Protein AF-A0A519Z1L8-F1 (afdb_monomer)

Structure (mmCIF, N/CA/C/O backbone):
data_AF-A0A519Z1L8-F1
#
_entry.id   AF-A0A519Z1L8-F1
#
loop_
_atom_site.group_PDB
_atom_site.id
_atom_site.type_symbol
_atom_site.label_atom_id
_atom_site.label_alt_id
_atom_site.label_comp_id
_atom_site.label_asym_id
_atom_site.label_entity_id
_atom_site.label_seq_id
_atom_site.pdbx_PDB_ins_code
_atom_site.Cartn_x
_atom_site.Cartn_y
_atom_site.Cartn_z
_atom_site.occupancy
_atom_site.B_iso_or_equiv
_atom_site.auth_seq_id
_atom_site.auth_comp_id
_atom_site.auth_asym_id
_atom_site.auth_atom_id
_atom_site.pdbx_PDB_model_num
ATOM 1 N N . MET A 1 1 ? 31.475 -34.757 -16.153 1.00 34.06 1 MET A N 1
ATOM 2 C CA . MET A 1 1 ? 30.665 -33.869 -17.016 1.00 34.06 1 MET A CA 1
ATOM 3 C C . MET A 1 1 ? 30.520 -32.538 -16.311 1.00 34.06 1 MET A C 1
ATOM 5 O O . MET A 1 1 ? 29.940 -32.484 -15.235 1.00 34.06 1 MET A O 1
ATOM 9 N N . ASN A 1 2 ? 31.149 -31.511 -16.869 1.00 31.33 2 ASN A N 1
ATOM 10 C CA . ASN A 1 2 ? 31.224 -30.172 -16.305 1.00 31.33 2 ASN A CA 1
ATOM 11 C C . ASN A 1 2 ? 29.864 -29.487 -16.525 1.00 31.33 2 ASN A C 1
ATOM 13 O O . ASN A 1 2 ? 29.577 -29.046 -17.635 1.00 31.33 2 ASN A O 1
ATOM 17 N N . LYS A 1 3 ? 28.991 -29.455 -15.509 1.00 35.78 3 LYS A N 1
ATOM 18 C CA . LYS A 1 3 ? 27.868 -28.510 -15.506 1.00 35.78 3 LYS A CA 1
ATOM 19 C C . LYS A 1 3 ? 28.480 -27.152 -15.198 1.00 35.78 3 LYS A C 1
ATOM 21 O O . LYS A 1 3 ? 28.723 -26.828 -14.041 1.00 35.78 3 LYS A O 1
ATOM 26 N N . SER A 1 4 ? 28.790 -26.411 -16.253 1.00 34.94 4 SER A N 1
ATOM 27 C CA . SER A 1 4 ? 28.982 -24.970 -16.207 1.00 34.94 4 SER A CA 1
ATOM 28 C C . SER A 1 4 ? 27.872 -24.364 -15.346 1.00 34.94 4 SER A C 1
ATOM 30 O O . SER A 1 4 ? 26.704 -24.344 -15.730 1.00 34.94 4 SER A O 1
ATOM 32 N N . LEU A 1 5 ? 28.236 -23.925 -14.142 1.00 39.41 5 LEU A N 1
ATOM 33 C CA . LEU A 1 5 ? 27.443 -22.985 -13.365 1.00 39.41 5 LEU A CA 1
ATOM 34 C C . LEU A 1 5 ? 27.391 -21.707 -14.201 1.00 39.41 5 LEU A C 1
ATOM 36 O O . LEU A 1 5 ? 28.310 -20.894 -14.147 1.00 39.41 5 LEU A O 1
ATOM 40 N N . LEU A 1 6 ? 26.356 -21.566 -15.032 1.00 39.94 6 LEU A N 1
ATOM 41 C CA . LEU A 1 6 ? 25.957 -20.259 -15.532 1.00 39.94 6 LEU A CA 1
ATOM 42 C C . LEU A 1 6 ? 25.787 -19.381 -14.294 1.00 39.94 6 LEU A C 1
ATOM 44 O O . LEU A 1 6 ? 24.916 -19.638 -13.460 1.00 39.94 6 LEU A O 1
ATOM 48 N N . ILE A 1 7 ? 26.652 -18.380 -14.151 1.00 46.72 7 ILE A N 1
ATOM 49 C CA . ILE A 1 7 ? 26.358 -17.240 -13.297 1.00 46.72 7 ILE A CA 1
ATOM 50 C C . ILE A 1 7 ? 25.091 -16.660 -13.916 1.00 46.72 7 ILE A C 1
ATOM 52 O O . ILE A 1 7 ? 25.140 -16.117 -15.015 1.00 46.72 7 ILE A O 1
ATOM 56 N N . ALA A 1 8 ? 23.938 -16.901 -13.294 1.00 61.47 8 ALA A N 1
ATOM 57 C CA . ALA A 1 8 ? 22.712 -16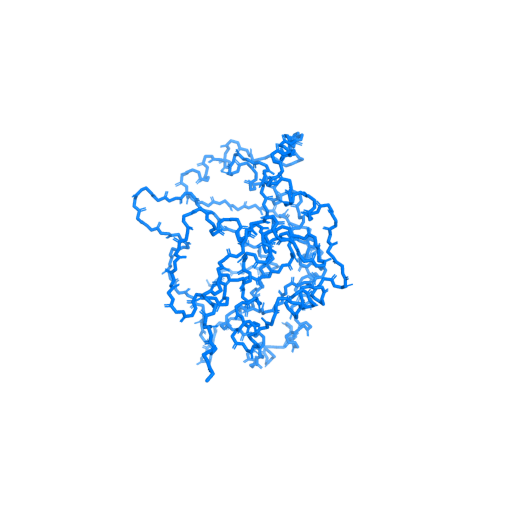.269 -13.742 1.00 61.47 8 ALA A CA 1
ATOM 58 C C . ALA A 1 8 ? 22.929 -14.762 -13.580 1.00 61.47 8 ALA A C 1
ATOM 60 O O . ALA A 1 8 ? 23.143 -14.277 -12.470 1.00 61.47 8 ALA A O 1
ATOM 61 N N . GLU A 1 9 ? 22.992 -14.047 -14.696 1.00 82.75 9 GLU A N 1
ATOM 62 C CA . GLU A 1 9 ? 23.108 -12.597 -14.693 1.00 82.75 9 GLU A CA 1
ATOM 63 C C . GLU A 1 9 ? 21.751 -11.984 -14.337 1.00 82.75 9 GLU A C 1
ATOM 65 O O . GLU A 1 9 ? 20.691 -12.581 -14.551 1.00 82.75 9 GLU A O 1
ATOM 70 N N . ILE A 1 10 ? 21.784 -10.792 -13.744 1.00 88.06 10 ILE A N 1
ATOM 71 C CA . ILE A 1 10 ? 20.569 -10.021 -13.488 1.00 88.06 10 ILE A CA 1
ATOM 72 C C . ILE A 1 10 ? 20.011 -9.590 -14.850 1.00 88.06 10 ILE A C 1
ATOM 74 O O . ILE A 1 10 ? 20.712 -8.919 -15.606 1.00 88.06 10 ILE A O 1
ATOM 78 N N . ALA A 1 11 ? 18.756 -9.942 -15.137 1.00 92.12 11 ALA A N 1
ATOM 79 C CA . ALA A 1 11 ? 18.086 -9.586 -16.389 1.00 92.12 11 ALA A CA 1
ATOM 80 C C . ALA A 1 11 ? 18.057 -8.062 -16.607 1.00 92.12 11 ALA A C 1
ATOM 82 O O . ALA A 1 11 ? 18.069 -7.276 -15.650 1.00 92.12 11 ALA A O 1
ATOM 83 N N . THR A 1 12 ? 18.010 -7.621 -17.861 1.00 92.44 12 THR A N 1
ATOM 84 C CA . THR A 1 12 ? 17.841 -6.199 -18.190 1.00 92.44 12 THR A CA 1
ATOM 85 C C . THR A 1 12 ? 16.385 -5.769 -17.981 1.00 92.44 12 THR A C 1
ATOM 87 O O . THR A 1 12 ? 15.478 -6.597 -17.885 1.00 92.44 12 THR A O 1
ATOM 90 N N . SER A 1 13 ? 16.132 -4.464 -17.840 1.00 93.25 13 SER A N 1
ATOM 91 C CA . SER A 1 13 ? 14.767 -3.964 -17.599 1.00 93.25 13 SER A CA 1
ATOM 92 C C . SER A 1 13 ? 13.831 -4.155 -18.798 1.00 93.25 13 SER A C 1
ATOM 94 O O . SER A 1 13 ? 12.622 -4.235 -18.612 1.00 93.25 13 SER A O 1
ATOM 96 N N . ASP A 1 14 ? 14.365 -4.229 -20.013 1.00 93.62 14 ASP A N 1
ATOM 97 C CA . ASP A 1 14 ? 13.626 -4.452 -21.259 1.00 93.62 14 ASP A CA 1
ATOM 98 C C . ASP A 1 14 ? 13.318 -5.927 -21.543 1.00 93.62 14 ASP A C 1
ATOM 100 O O . ASP A 1 14 ? 12.490 -6.233 -22.401 1.00 93.62 14 ASP A O 1
ATOM 104 N N . GLU A 1 15 ? 13.917 -6.851 -20.789 1.00 94.81 15 GLU A N 1
ATOM 105 C CA . GLU A 1 15 ? 13.634 -8.273 -20.925 1.00 94.81 15 GLU A CA 1
ATOM 106 C C . GLU A 1 15 ? 12.276 -8.626 -20.291 1.00 94.81 15 GLU A C 1
ATOM 108 O O . GLU A 1 15 ? 12.138 -8.770 -19.072 1.00 94.81 15 GLU A O 1
ATOM 113 N N . VAL A 1 16 ? 11.254 -8.775 -21.137 1.00 95.69 16 VAL A N 1
ATOM 114 C CA . VAL A 1 16 ? 9.868 -9.052 -20.727 1.00 95.69 16 VAL A CA 1
ATOM 115 C C . VAL A 1 16 ? 9.490 -10.532 -20.848 1.00 95.69 16 VAL A C 1
ATOM 117 O O . VAL A 1 16 ? 10.014 -11.270 -21.682 1.00 95.69 16 VAL A O 1
ATOM 120 N N . GLY A 1 17 ? 8.557 -10.966 -19.995 1.00 95.62 17 GLY A N 1
ATOM 121 C CA . GLY A 1 17 ? 7.881 -12.263 -20.092 1.00 95.62 17 GLY A CA 1
ATOM 122 C C . GLY A 1 17 ? 6.485 -12.156 -20.711 1.00 95.62 17 GLY A C 1
ATOM 123 O O . GLY A 1 17 ? 6.181 -11.200 -21.428 1.00 95.62 17 GLY A O 1
ATOM 124 N N . LYS A 1 18 ? 5.609 -13.122 -20.408 1.00 96.38 18 LYS A N 1
ATOM 125 C CA . LYS A 1 18 ? 4.234 -13.156 -20.942 1.00 96.38 18 LYS A CA 1
ATOM 126 C C . LYS A 1 18 ? 3.368 -11.988 -20.468 1.00 96.38 18 LYS A C 1
ATOM 128 O O . LYS A 1 18 ? 2.373 -11.685 -21.117 1.00 96.38 18 LYS A O 1
ATOM 133 N N . LEU A 1 19 ? 3.726 -11.339 -19.357 1.00 96.56 19 LEU A N 1
ATOM 134 C CA . LEU A 1 19 ? 2.982 -10.185 -18.840 1.00 96.56 19 LEU A CA 1
ATOM 135 C C . LEU A 1 19 ? 3.297 -8.881 -19.570 1.00 96.56 19 LEU A C 1
ATOM 137 O O . LEU A 1 19 ? 2.579 -7.904 -19.385 1.00 96.56 19 LEU A O 1
ATOM 141 N N . GLY A 1 20 ? 4.378 -8.832 -20.356 1.00 95.94 20 GLY A N 1
ATOM 142 C CA . GLY A 1 20 ? 4.814 -7.601 -21.020 1.00 95.94 20 GLY A CA 1
ATOM 143 C C . GLY A 1 20 ? 5.200 -6.463 -20.063 1.00 95.94 20 GLY A C 1
ATOM 144 O O . GLY A 1 20 ? 5.41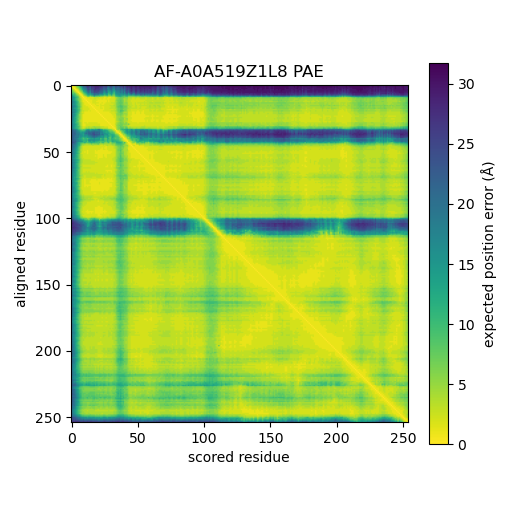9 -5.345 -20.517 1.00 95.94 20 GLY A O 1
ATOM 145 N N . LEU A 1 21 ? 5.280 -6.719 -18.752 1.00 96.75 21 LEU A N 1
ATOM 146 C CA . LEU A 1 21 ? 5.677 -5.741 -17.743 1.00 96.75 21 LEU A CA 1
ATOM 147 C C . LEU A 1 21 ? 7.207 -5.668 -17.685 1.00 96.75 21 LEU A C 1
ATOM 149 O O . LEU A 1 21 ? 7.869 -6.635 -17.292 1.00 96.75 21 LEU A O 1
ATOM 153 N N . MET A 1 22 ? 7.764 -4.525 -18.086 1.00 96.44 22 MET A N 1
ATOM 154 C CA . MET A 1 22 ? 9.202 -4.257 -18.020 1.00 96.44 22 MET A CA 1
ATOM 155 C C . MET A 1 22 ? 9.683 -4.319 -16.570 1.00 96.44 22 MET A C 1
ATOM 157 O O . MET A 1 22 ? 8.901 -4.212 -15.630 1.00 96.44 22 MET A O 1
ATOM 161 N N . HIS A 1 23 ? 10.979 -4.535 -16.370 1.00 95.94 23 HIS A N 1
ATOM 162 C CA . HIS A 1 23 ? 11.638 -4.649 -15.065 1.00 95.94 23 HIS A CA 1
ATOM 163 C C . HIS A 1 23 ? 11.206 -5.842 -14.189 1.00 95.94 23 HIS A C 1
ATOM 165 O O . HIS A 1 23 ? 11.926 -6.195 -13.257 1.00 95.94 23 HIS A O 1
ATOM 171 N N . LEU A 1 24 ? 10.101 -6.536 -14.491 1.00 97.12 24 LEU A N 1
ATOM 172 C CA . LEU A 1 24 ? 9.612 -7.655 -13.681 1.00 97.12 24 LEU A CA 1
ATOM 173 C C . LEU A 1 24 ? 10.600 -8.828 -13.639 1.00 97.12 24 LEU A C 1
ATOM 175 O O . LEU A 1 24 ? 10.870 -9.378 -12.569 1.00 97.12 24 LEU A O 1
ATOM 179 N N . LYS A 1 25 ? 11.178 -9.196 -14.790 1.00 96.31 25 LYS A N 1
ATOM 180 C CA . LYS A 1 25 ? 12.183 -10.267 -14.868 1.00 96.31 25 LYS A CA 1
ATOM 181 C C . LYS A 1 25 ? 13.469 -9.891 -14.148 1.00 96.31 25 LYS A C 1
ATOM 183 O O . LYS A 1 25 ? 14.039 -10.713 -13.430 1.00 96.31 25 LYS A O 1
ATOM 188 N N . ARG A 1 26 ? 13.886 -8.632 -14.288 1.00 94.19 26 ARG A N 1
ATOM 189 C CA . ARG A 1 26 ? 15.016 -8.059 -13.559 1.00 94.19 26 ARG A CA 1
ATOM 190 C C . ARG A 1 26 ? 14.799 -8.158 -12.053 1.00 94.19 26 ARG A C 1
ATOM 192 O O . ARG A 1 26 ? 15.626 -8.760 -11.371 1.00 94.19 26 ARG A O 1
ATOM 199 N N . TYR A 1 27 ? 13.660 -7.688 -11.554 1.00 94.62 27 TYR A N 1
ATOM 200 C CA . TYR A 1 27 ? 13.280 -7.797 -10.149 1.00 94.62 27 TYR A CA 1
ATOM 201 C C . TYR A 1 27 ? 13.285 -9.250 -9.649 1.00 94.62 27 TYR A C 1
ATOM 203 O O . TYR A 1 27 ? 13.943 -9.556 -8.654 1.00 94.62 27 TYR A O 1
ATOM 211 N N . TRP A 1 28 ? 12.664 -10.177 -10.389 1.00 95.12 28 TRP A N 1
ATOM 212 C CA . TRP A 1 28 ? 12.702 -11.612 -10.080 1.00 95.12 28 TRP A CA 1
ATOM 213 C C . TRP A 1 28 ? 14.137 -12.160 -10.010 1.00 95.12 28 TRP A C 1
ATOM 215 O O . TRP A 1 28 ? 14.490 -12.835 -9.042 1.00 95.12 28 TRP A O 1
ATOM 225 N N . SER A 1 29 ? 14.987 -11.841 -10.993 1.00 91.88 29 SER A N 1
ATOM 226 C CA . SER A 1 29 ? 16.371 -12.334 -11.045 1.00 91.88 29 SER A CA 1
ATOM 227 C C . SER A 1 29 ? 17.200 -11.832 -9.860 1.00 91.88 29 SER A C 1
ATOM 229 O O . SER A 1 29 ? 17.945 -12.608 -9.262 1.00 91.88 29 SER A O 1
ATOM 231 N N . LYS A 1 30 ? 16.994 -10.578 -9.427 1.00 90.25 30 LYS A N 1
ATOM 232 C CA . LYS A 1 30 ? 17.614 -10.028 -8.212 1.00 90.25 30 LYS A CA 1
ATOM 233 C C . LYS A 1 30 ? 17.195 -10.796 -6.967 1.00 90.25 30 LYS A C 1
ATOM 235 O O . LYS A 1 30 ? 18.051 -11.189 -6.177 1.00 90.25 30 LYS A O 1
ATOM 240 N N . LEU A 1 31 ? 15.899 -11.049 -6.791 1.00 89.25 31 LEU A N 1
ATOM 241 C CA . LEU A 1 31 ? 15.403 -11.814 -5.644 1.00 89.25 31 LEU A CA 1
ATOM 242 C C . LEU A 1 31 ? 15.965 -13.238 -5.632 1.00 89.25 31 LEU A C 1
ATOM 244 O O . LEU A 1 31 ? 16.337 -13.746 -4.576 1.00 89.25 31 LEU A O 1
ATOM 248 N N . TYR A 1 32 ? 16.106 -13.853 -6.805 1.00 84.62 32 TYR A N 1
ATOM 249 C CA . TYR A 1 32 ? 16.660 -15.195 -6.946 1.00 84.62 32 TYR A CA 1
ATOM 250 C C . TYR A 1 32 ? 18.168 -15.257 -6.631 1.00 84.62 32 TYR A C 1
ATOM 252 O O . TYR A 1 32 ? 18.631 -16.219 -6.018 1.00 84.62 32 TYR A O 1
ATOM 260 N N . LEU A 1 33 ? 18.933 -14.225 -7.012 1.00 80.38 33 LEU A N 1
ATOM 261 C CA . LEU A 1 33 ? 20.395 -14.161 -6.857 1.00 80.38 33 LEU A CA 1
ATOM 262 C C . LEU A 1 33 ? 20.866 -13.583 -5.517 1.00 80.38 33 LEU A C 1
ATOM 264 O O . LEU A 1 33 ? 21.930 -13.958 -5.013 1.00 80.38 33 LEU A O 1
ATOM 268 N N . SER A 1 34 ? 20.078 -12.692 -4.914 1.00 66.88 34 SER A N 1
ATOM 269 C CA . SER A 1 34 ? 20.424 -11.965 -3.682 1.00 66.88 34 SER A CA 1
ATOM 270 C C . SER A 1 34 ? 20.617 -12.857 -2.452 1.00 66.88 34 SER A C 1
ATOM 272 O O . SER A 1 34 ? 21.091 -12.381 -1.421 1.00 66.88 34 SER A O 1
ATOM 274 N N . THR A 1 35 ? 20.364 -14.166 -2.556 1.00 57.56 35 THR A N 1
ATOM 275 C CA . THR A 1 35 ? 20.663 -15.127 -1.488 1.00 57.56 35 THR A CA 1
ATOM 276 C C . THR A 1 35 ? 22.161 -15.357 -1.279 1.00 57.56 35 THR A C 1
ATOM 278 O O . THR A 1 35 ? 22.522 -15.914 -0.250 1.00 57.56 35 THR A O 1
ATOM 281 N N . ASN A 1 36 ? 23.028 -14.909 -2.203 1.00 47.28 36 ASN A N 1
ATOM 282 C CA . ASN A 1 36 ? 24.485 -15.079 -2.099 1.00 47.28 36 ASN A CA 1
ATOM 283 C C . ASN A 1 36 ? 25.310 -13.778 -2.054 1.00 47.28 36 ASN A C 1
ATOM 285 O O . ASN A 1 36 ? 26.521 -13.871 -1.881 1.00 47.28 36 ASN A O 1
ATOM 289 N N . LYS A 1 37 ? 24.700 -12.591 -2.199 1.00 45.41 37 LYS A N 1
ATOM 290 C CA . LYS A 1 37 ? 25.305 -11.252 -2.002 1.00 45.41 37 LYS A CA 1
ATOM 291 C C . LYS A 1 37 ? 24.219 -10.196 -2.250 1.00 45.41 37 LYS A C 1
ATOM 293 O O . LYS A 1 37 ? 23.686 -10.123 -3.354 1.00 45.41 37 LYS A O 1
ATOM 298 N N . ARG A 1 38 ? 23.895 -9.356 -1.258 1.00 48.91 38 ARG A N 1
ATOM 299 C CA . ARG A 1 38 ? 23.091 -8.138 -1.480 1.00 48.91 38 ARG A CA 1
ATOM 300 C C . ARG A 1 38 ? 23.944 -7.138 -2.259 1.00 48.91 38 ARG A C 1
ATOM 302 O O . ARG A 1 38 ? 24.692 -6.370 -1.665 1.00 48.91 38 ARG A O 1
ATOM 309 N N . CYS A 1 39 ? 23.873 -7.175 -3.583 1.00 46.38 39 CYS A N 1
ATOM 310 C CA . CYS A 1 39 ? 24.347 -6.068 -4.402 1.00 46.38 39 CYS A CA 1
ATOM 311 C C . CYS A 1 39 ? 23.197 -5.058 -4.464 1.00 46.38 39 CYS A C 1
ATOM 313 O O . CYS A 1 39 ? 22.232 -5.265 -5.194 1.00 46.38 39 CYS A O 1
ATOM 315 N N . MET A 1 40 ? 23.243 -4.033 -3.611 1.00 52.50 40 MET A N 1
ATOM 316 C CA . MET A 1 40 ? 22.320 -2.904 -3.714 1.00 52.50 40 MET A CA 1
ATOM 317 C C . MET A 1 40 ? 22.767 -2.074 -4.913 1.00 52.50 40 MET A C 1
ATOM 319 O O . MET A 1 40 ? 23.841 -1.476 -4.876 1.00 52.50 40 MET A O 1
ATOM 323 N N . ILE A 1 41 ? 21.981 -2.080 -5.986 1.00 60.62 41 ILE A N 1
ATOM 324 C CA . ILE A 1 41 ? 22.202 -1.188 -7.122 1.00 60.62 41 ILE A CA 1
ATOM 325 C C . ILE A 1 41 ? 21.560 0.157 -6.746 1.00 60.62 41 ILE A C 1
ATOM 327 O O . ILE A 1 41 ? 20.378 0.167 -6.384 1.00 60.62 41 ILE A O 1
ATOM 331 N N . PRO A 1 42 ? 22.312 1.275 -6.755 1.00 54.00 42 PRO A N 1
ATOM 332 C CA . PRO A 1 42 ? 21.764 2.596 -6.449 1.00 54.00 42 PRO A CA 1
ATOM 333 C C . PRO A 1 42 ? 20.517 2.917 -7.290 1.00 54.00 42 PRO A C 1
ATOM 335 O O . PRO A 1 42 ? 20.416 2.469 -8.428 1.00 54.00 42 PRO A O 1
ATOM 338 N N . GLU A 1 43 ? 19.569 3.670 -6.715 1.00 60.78 43 GLU A N 1
ATOM 339 C CA . GLU A 1 43 ? 18.304 4.141 -7.338 1.00 60.78 43 GLU A CA 1
ATOM 340 C C . GLU A 1 43 ? 17.260 3.062 -7.693 1.00 60.78 43 GLU A C 1
ATOM 342 O O . GLU A 1 43 ? 16.075 3.357 -7.858 1.00 60.78 43 GLU A O 1
ATOM 347 N N . GLU A 1 44 ? 17.646 1.791 -7.710 1.00 79.75 44 GLU A N 1
ATOM 348 C CA . GLU A 1 44 ? 16.763 0.681 -8.065 1.00 79.75 44 GLU A CA 1
ATOM 349 C C . GLU A 1 44 ? 15.620 0.389 -7.065 1.00 79.75 44 GLU A C 1
ATOM 351 O O . GLU A 1 44 ? 14.546 -0.003 -7.520 1.00 79.75 44 GLU A O 1
ATOM 356 N N . PRO A 1 45 ? 15.745 0.621 -5.737 1.00 82.38 45 PRO A N 1
ATOM 357 C CA . PRO A 1 45 ? 14.633 0.395 -4.805 1.00 82.38 45 PRO A CA 1
ATOM 358 C C . PRO A 1 45 ? 13.375 1.217 -5.120 1.00 82.38 45 PRO A C 1
ATOM 360 O O . PRO A 1 45 ? 12.257 0.738 -4.933 1.00 82.38 45 PRO A O 1
ATOM 363 N N . GLY A 1 46 ? 13.536 2.446 -5.625 1.00 87.69 46 GLY A N 1
ATOM 364 C CA . GLY A 1 46 ? 12.404 3.275 -6.049 1.00 87.69 46 GLY A CA 1
ATOM 365 C C . GLY A 1 46 ? 11.684 2.681 -7.260 1.00 87.69 46 GLY A C 1
ATOM 366 O O . GLY A 1 46 ? 10.454 2.640 -7.295 1.00 87.69 46 GLY A O 1
ATOM 367 N N . LEU A 1 47 ? 12.451 2.155 -8.217 1.00 91.31 47 LEU A N 1
ATOM 368 C CA . LEU A 1 47 ? 11.924 1.504 -9.414 1.00 91.31 47 LEU A CA 1
ATOM 369 C C . LEU A 1 47 ? 11.252 0.161 -9.097 1.00 91.31 47 LEU A C 1
ATOM 371 O O . LEU A 1 47 ? 10.186 -0.123 -9.639 1.00 91.31 47 LEU A O 1
ATOM 375 N N . ASP A 1 48 ? 11.816 -0.622 -8.175 1.00 93.69 48 ASP A N 1
ATOM 376 C CA . ASP A 1 48 ? 11.205 -1.851 -7.659 1.00 93.69 48 ASP A CA 1
ATOM 377 C C . ASP A 1 48 ? 9.853 -1.553 -6.998 1.00 93.69 48 ASP A C 1
ATOM 379 O O . ASP A 1 48 ? 8.855 -2.217 -7.273 1.00 93.69 48 ASP A O 1
ATOM 383 N N . ASN A 1 49 ? 9.781 -0.514 -6.163 1.00 92.88 49 ASN A N 1
ATOM 384 C CA . ASN A 1 49 ? 8.528 -0.111 -5.526 1.00 92.88 49 ASN A CA 1
ATOM 385 C C . ASN A 1 49 ? 7.490 0.373 -6.551 1.00 92.88 49 ASN A C 1
ATOM 387 O O . ASN A 1 49 ? 6.307 0.039 -6.435 1.00 92.88 49 ASN A O 1
ATOM 391 N N . ALA A 1 50 ? 7.916 1.119 -7.573 1.00 94.62 50 ALA A N 1
ATOM 392 C CA . ALA A 1 50 ? 7.049 1.527 -8.675 1.00 94.62 50 ALA A CA 1
ATOM 393 C C . ALA A 1 50 ? 6.550 0.319 -9.488 1.00 94.62 50 ALA A C 1
ATOM 395 O O . ALA A 1 50 ? 5.364 0.261 -9.809 1.00 94.62 50 ALA A O 1
ATOM 396 N N . LEU A 1 51 ? 7.406 -0.678 -9.743 1.00 96.62 51 LEU A N 1
ATOM 397 C CA . LEU A 1 51 ? 7.044 -1.937 -10.402 1.00 96.62 51 LEU A CA 1
ATOM 398 C C . LEU A 1 51 ? 5.970 -2.683 -9.606 1.00 96.62 51 LEU A C 1
ATOM 400 O O . LEU A 1 51 ? 4.948 -3.076 -10.162 1.00 96.62 51 LEU A O 1
ATOM 404 N N . LEU A 1 52 ? 6.188 -2.872 -8.303 1.00 96.69 52 LEU A N 1
ATOM 405 C CA . LEU A 1 52 ? 5.233 -3.557 -7.429 1.00 96.69 52 LEU A CA 1
ATOM 406 C C . LEU A 1 52 ? 3.892 -2.822 -7.375 1.00 96.69 52 LEU A C 1
ATOM 408 O O . LEU A 1 52 ? 2.832 -3.445 -7.437 1.00 96.69 52 LEU A O 1
ATOM 412 N N . SER A 1 53 ? 3.940 -1.492 -7.337 1.00 95.62 53 SER A N 1
ATOM 413 C CA . SER A 1 53 ? 2.757 -0.635 -7.407 1.00 95.62 53 SER A CA 1
ATOM 414 C C . SER A 1 53 ? 2.020 -0.787 -8.739 1.00 95.62 53 SER A C 1
ATOM 416 O O . SER A 1 53 ? 0.795 -0.893 -8.749 1.00 95.62 53 SER A O 1
ATOM 418 N N . ALA A 1 54 ? 2.742 -0.836 -9.863 1.00 95.75 54 ALA A N 1
ATOM 419 C CA . ALA A 1 54 ? 2.172 -1.060 -11.190 1.00 95.75 54 ALA A CA 1
ATOM 420 C C . ALA A 1 54 ? 1.536 -2.452 -11.317 1.00 95.75 54 ALA A C 1
ATOM 422 O O . ALA A 1 54 ? 0.466 -2.584 -11.907 1.00 95.75 54 ALA A O 1
ATOM 423 N N . ALA A 1 55 ? 2.159 -3.466 -10.713 1.00 96.44 55 ALA A N 1
ATOM 424 C CA . ALA A 1 55 ? 1.670 -4.840 -10.684 1.00 96.44 55 ALA A CA 1
ATOM 425 C C . ALA A 1 55 ? 0.552 -5.084 -9.652 1.00 96.44 55 ALA A C 1
ATOM 427 O O . ALA A 1 55 ? -0.009 -6.177 -9.627 1.00 96.44 55 ALA A O 1
ATOM 428 N N . GLY A 1 56 ? 0.248 -4.116 -8.778 1.00 95.50 56 GLY A N 1
ATOM 429 C CA . GLY A 1 56 ? -0.771 -4.268 -7.734 1.00 95.50 56 GLY A CA 1
ATOM 430 C C . GLY A 1 56 ? -0.383 -5.229 -6.601 1.00 95.50 56 GLY A C 1
ATOM 431 O O . GLY A 1 56 ? -1.253 -5.877 -6.017 1.00 95.50 56 GLY A O 1
ATOM 432 N N . ILE A 1 57 ? 0.912 -5.356 -6.291 1.00 95.75 57 ILE A N 1
ATOM 433 C CA . ILE A 1 57 ? 1.439 -6.357 -5.347 1.00 95.75 57 ILE A CA 1
ATOM 434 C C . ILE A 1 57 ? 2.146 -5.676 -4.180 1.00 95.75 57 ILE A C 1
ATOM 436 O O . ILE A 1 57 ? 2.929 -4.747 -4.367 1.00 95.75 57 ILE A O 1
ATOM 440 N N . GLY A 1 58 ? 1.916 -6.171 -2.964 1.00 94.94 58 GLY A N 1
ATOM 441 C CA . GLY A 1 58 ? 2.665 -5.738 -1.789 1.00 94.94 58 GLY A CA 1
ATOM 442 C C . GLY A 1 58 ? 4.037 -6.400 -1.676 1.00 94.94 58 GLY A C 1
ATOM 443 O O . GLY A 1 58 ? 4.193 -7.603 -1.897 1.00 94.94 58 GLY A O 1
ATOM 444 N N . ILE A 1 59 ? 5.038 -5.636 -1.232 1.00 92.94 59 ILE A N 1
ATOM 445 C CA . ILE A 1 59 ? 6.414 -6.127 -1.027 1.00 92.94 59 ILE A CA 1
ATOM 446 C C . ILE A 1 59 ? 6.488 -7.333 -0.076 1.00 92.94 59 ILE A C 1
ATOM 448 O O . ILE A 1 59 ? 7.284 -8.256 -0.280 1.00 92.94 59 ILE A O 1
ATOM 452 N N . TYR A 1 60 ? 5.615 -7.370 0.935 1.00 93.06 60 TYR A N 1
ATOM 453 C CA . TYR A 1 60 ? 5.510 -8.509 1.841 1.00 93.06 60 TYR A CA 1
ATOM 454 C C . TYR A 1 60 ? 5.021 -9.775 1.119 1.00 93.06 60 TYR A C 1
ATOM 456 O O . TYR A 1 60 ? 5.576 -10.850 1.342 1.00 93.06 60 TYR A O 1
ATOM 464 N N . GLN A 1 61 ? 4.032 -9.660 0.219 1.00 95.81 61 GLN A N 1
ATOM 465 C CA . GLN A 1 61 ? 3.498 -10.804 -0.534 1.00 95.81 61 GLN A CA 1
ATOM 466 C C . GLN A 1 61 ? 4.597 -11.456 -1.376 1.00 95.81 61 GLN A C 1
ATOM 468 O O . GLN A 1 61 ? 4.748 -12.677 -1.352 1.00 95.81 61 GLN A O 1
ATOM 473 N N . VAL A 1 62 ? 5.406 -10.637 -2.055 1.00 95.62 62 VAL A N 1
ATOM 474 C CA . VAL A 1 62 ? 6.565 -11.108 -2.824 1.00 95.62 62 VAL A CA 1
ATOM 475 C C . VAL A 1 62 ? 7.572 -11.800 -1.913 1.00 95.62 62 VAL A C 1
ATOM 477 O O . VAL A 1 62 ? 7.966 -12.935 -2.182 1.00 95.62 62 VAL A O 1
ATOM 480 N N . SER A 1 63 ? 7.968 -11.141 -0.821 1.00 92.62 63 SER A N 1
ATOM 481 C CA . SER A 1 63 ? 8.971 -11.671 0.110 1.00 92.62 63 SER A CA 1
ATOM 482 C C . SER A 1 63 ? 8.556 -13.037 0.662 1.00 92.62 63 SER A C 1
ATOM 484 O O . SER A 1 63 ? 9.345 -13.983 0.643 1.00 92.62 63 SER A O 1
ATOM 486 N N . LYS A 1 64 ? 7.292 -13.168 1.081 1.00 93.81 64 LYS A N 1
ATOM 487 C CA . LYS A 1 64 ? 6.719 -14.425 1.565 1.00 93.81 64 LYS A CA 1
ATOM 488 C C . LYS A 1 64 ? 6.702 -15.499 0.476 1.00 93.81 64 LYS A C 1
ATOM 490 O O . LYS A 1 64 ? 7.154 -16.616 0.716 1.00 93.81 64 LYS A O 1
ATOM 495 N N . TYR A 1 65 ? 6.240 -15.165 -0.729 1.00 96.19 65 TYR A N 1
ATOM 496 C CA . TYR A 1 65 ? 6.156 -16.119 -1.836 1.00 96.19 65 TYR A CA 1
ATOM 497 C C . TYR A 1 65 ? 7.533 -16.658 -2.246 1.00 96.19 65 TYR A C 1
ATOM 499 O O . TYR A 1 65 ? 7.702 -17.864 -2.430 1.00 96.19 65 TYR A O 1
ATOM 507 N N . PHE A 1 66 ? 8.551 -15.797 -2.320 1.00 94.06 66 PHE A N 1
ATOM 508 C CA . PHE A 1 66 ? 9.918 -16.225 -2.618 1.00 94.06 66 PHE A CA 1
ATOM 509 C C . PHE A 1 66 ? 10.535 -17.064 -1.504 1.00 94.06 66 PHE A C 1
ATOM 511 O O . PHE A 1 66 ? 11.227 -18.037 -1.808 1.00 94.06 66 PHE A O 1
ATOM 518 N N . TYR A 1 67 ? 10.275 -16.720 -0.240 1.00 91.75 67 TYR A N 1
ATOM 519 C CA . TYR A 1 67 ? 10.734 -17.508 0.900 1.00 91.75 67 TYR A CA 1
ATOM 520 C C . TYR A 1 67 ? 10.150 -18.928 0.880 1.00 91.75 67 TYR A C 1
ATOM 522 O O . TYR A 1 67 ? 10.884 -19.896 1.060 1.00 91.75 67 TYR A O 1
ATOM 530 N N . GLU A 1 68 ? 8.852 -19.062 0.602 1.00 94.06 68 GLU A N 1
ATOM 531 C CA . GLU A 1 68 ? 8.149 -20.348 0.648 1.00 94.06 68 GLU A CA 1
ATOM 532 C C . GLU A 1 68 ? 8.322 -21.200 -0.616 1.00 94.06 68 GLU A C 1
ATOM 534 O O . GLU A 1 68 ? 8.318 -22.429 -0.529 1.00 94.06 68 GLU A O 1
ATOM 539 N N . LYS A 1 69 ? 8.399 -20.577 -1.800 1.00 95.81 69 LYS A N 1
ATOM 540 C CA . LYS A 1 69 ? 8.245 -21.287 -3.082 1.00 95.81 69 LYS A CA 1
ATOM 541 C C . LYS A 1 69 ? 9.453 -21.234 -4.003 1.00 95.81 69 LYS A C 1
ATOM 543 O O . LYS A 1 69 ? 9.549 -22.115 -4.851 1.00 95.81 69 LYS A O 1
ATOM 548 N N . ARG A 1 70 ? 10.350 -20.244 -3.871 1.00 91.69 70 ARG A N 1
ATOM 549 C CA . ARG A 1 70 ? 11.496 -20.040 -4.792 1.00 91.69 70 ARG A CA 1
ATOM 550 C C . ARG A 1 70 ? 11.089 -20.214 -6.276 1.00 91.69 70 ARG A C 1
ATOM 552 O O . ARG A 1 70 ? 11.646 -21.067 -6.968 1.00 91.69 70 ARG A O 1
ATOM 559 N N . PRO A 1 71 ? 10.088 -19.463 -6.766 1.00 95.88 71 PRO A N 1
ATOM 560 C CA . PRO A 1 71 ? 9.459 -19.733 -8.056 1.00 95.88 71 PRO A CA 1
ATOM 561 C C . PRO A 1 71 ? 10.418 -19.499 -9.232 1.00 95.88 71 PRO A C 1
ATOM 563 O O . PRO A 1 71 ? 11.235 -18.573 -9.218 1.00 95.88 71 PRO A O 1
ATOM 566 N N . SER A 1 72 ? 10.256 -20.278 -10.303 1.00 96.00 72 SER A N 1
ATOM 567 C CA . SER A 1 72 ? 10.762 -19.894 -11.628 1.00 96.00 72 SER A CA 1
ATOM 568 C C . SER A 1 72 ? 10.094 -18.599 -12.108 1.00 96.00 72 SER A C 1
ATOM 570 O O . SER A 1 72 ? 9.027 -18.228 -11.618 1.00 96.00 72 SER A O 1
ATOM 572 N N . PHE A 1 73 ? 10.681 -17.921 -13.097 1.00 96.50 73 PHE A N 1
ATOM 573 C CA . PHE A 1 73 ? 10.099 -16.680 -13.618 1.00 96.50 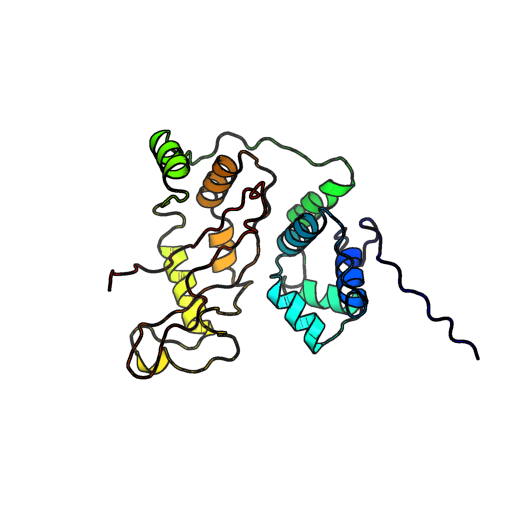73 PHE A CA 1
ATOM 574 C C . PHE A 1 73 ? 8.671 -16.880 -14.155 1.00 96.50 73 PHE A C 1
ATOM 576 O O . PHE A 1 73 ? 7.781 -16.105 -13.823 1.00 96.50 73 PHE A O 1
ATOM 583 N N . ALA A 1 74 ? 8.413 -17.978 -14.876 1.00 97.75 74 ALA A N 1
ATOM 584 C CA . ALA A 1 74 ? 7.074 -18.294 -15.378 1.00 97.75 74 ALA A CA 1
ATOM 585 C C . ALA A 1 74 ? 6.044 -18.481 -14.244 1.00 97.75 74 ALA A C 1
ATOM 587 O O . ALA A 1 74 ? 4.942 -17.942 -14.321 1.00 97.75 74 ALA A O 1
ATOM 588 N N . GLN A 1 75 ? 6.425 -19.183 -13.168 1.00 98.25 75 GLN A N 1
ATOM 589 C CA . GLN A 1 75 ? 5.580 -19.361 -11.977 1.00 98.25 75 GLN A CA 1
ATOM 590 C C . GLN A 1 75 ? 5.369 -18.057 -11.202 1.00 98.25 75 GLN A C 1
ATOM 592 O O . GLN A 1 75 ? 4.350 -17.893 -10.533 1.00 98.25 75 GLN A O 1
ATOM 597 N N . PHE A 1 76 ? 6.342 -17.147 -11.243 1.00 98.00 76 PHE A N 1
ATOM 598 C CA . PHE A 1 76 ? 6.183 -15.820 -10.669 1.00 98.00 76 PHE A CA 1
ATOM 599 C C . PHE A 1 76 ? 5.159 -15.012 -11.468 1.00 98.00 76 PHE A C 1
ATOM 601 O O . PHE A 1 76 ? 4.244 -14.465 -10.867 1.00 98.00 76 PHE A O 1
ATOM 608 N N . GLU A 1 77 ? 5.226 -15.026 -12.801 1.00 98.12 77 GLU A N 1
ATOM 609 C CA . GLU A 1 77 ? 4.223 -14.376 -1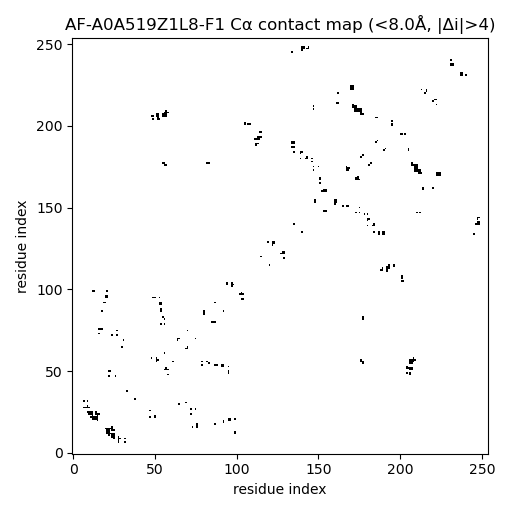3.652 1.00 98.12 77 GLU A CA 1
ATOM 610 C C . GLU A 1 77 ? 2.809 -14.949 -13.453 1.00 98.12 77 GLU A C 1
ATOM 612 O O . GLU A 1 77 ? 1.851 -14.185 -13.361 1.00 98.12 77 GLU A O 1
ATOM 617 N N . ASP A 1 78 ? 2.663 -16.274 -13.334 1.00 98.25 78 ASP A N 1
ATOM 618 C CA . ASP A 1 78 ? 1.364 -16.898 -13.026 1.00 98.25 78 ASP A CA 1
ATOM 619 C C . ASP A 1 78 ? 0.809 -16.447 -11.673 1.00 98.25 78 ASP A C 1
ATOM 621 O O . ASP A 1 78 ? -0.384 -16.179 -11.539 1.00 98.25 78 ASP A O 1
ATOM 625 N N . TRP A 1 79 ? 1.676 -16.323 -10.670 1.00 98.12 79 TRP A N 1
ATOM 626 C CA . TRP A 1 79 ? 1.286 -15.843 -9.349 1.00 98.12 79 TRP A CA 1
ATOM 627 C C . TRP A 1 79 ? 0.881 -14.364 -9.361 1.00 98.12 79 TRP A C 1
ATOM 629 O O . TRP A 1 79 ? -0.124 -14.009 -8.749 1.00 98.12 79 TRP A O 1
ATOM 639 N N . VAL A 1 80 ? 1.602 -13.513 -10.101 1.00 97.69 80 VAL A N 1
ATOM 640 C CA . VAL A 1 80 ? 1.228 -12.105 -10.312 1.00 97.69 80 VAL A CA 1
ATOM 641 C C . VAL A 1 80 ? -0.165 -11.996 -10.940 1.00 97.69 80 VAL A C 1
ATOM 643 O O . VAL A 1 80 ? -0.984 -11.209 -10.466 1.00 97.69 80 VAL A O 1
ATOM 646 N N . LEU A 1 81 ? -0.463 -12.798 -11.968 1.00 96.75 81 LEU A N 1
ATOM 647 C CA . LEU A 1 81 ? -1.789 -12.820 -12.592 1.00 96.75 81 LEU A CA 1
ATOM 648 C C . LEU A 1 81 ? -2.872 -13.298 -11.632 1.00 96.75 81 LEU A C 1
ATOM 650 O O . LEU A 1 81 ? -3.938 -12.695 -11.578 1.00 96.75 81 LEU A O 1
ATOM 654 N N . ALA A 1 82 ? -2.600 -14.351 -10.861 1.00 97.06 82 ALA A N 1
ATOM 655 C CA . ALA A 1 82 ? -3.561 -14.893 -9.906 1.00 97.06 82 ALA A CA 1
ATOM 656 C C . ALA A 1 82 ? -3.957 -13.876 -8.822 1.00 97.06 82 ALA A C 1
ATOM 658 O O . ALA A 1 82 ? -5.090 -13.904 -8.355 1.00 97.06 82 ALA A O 1
ATOM 659 N N . LEU A 1 83 ? -3.053 -12.965 -8.441 1.00 95.69 83 LEU A N 1
ATOM 660 C CA . LEU A 1 83 ? -3.366 -11.867 -7.520 1.00 95.69 83 LEU A CA 1
ATOM 661 C C . LEU A 1 83 ? -4.206 -10.751 -8.153 1.00 95.69 83 LEU A C 1
ATOM 663 O O . LEU A 1 83 ? -4.824 -9.984 -7.426 1.00 95.69 83 LEU A O 1
ATOM 667 N N . ASN A 1 84 ? -4.220 -10.642 -9.479 1.00 93.88 84 ASN A N 1
ATOM 668 C CA . ASN A 1 84 ? -4.888 -9.571 -10.217 1.00 93.88 84 ASN A CA 1
ATOM 669 C C . ASN A 1 84 ? -6.033 -10.119 -11.087 1.00 93.88 84 ASN A C 1
ATOM 671 O O . ASN A 1 84 ? -6.198 -9.713 -12.234 1.00 93.88 84 ASN A O 1
ATOM 675 N N . ASP A 1 85 ? -6.788 -11.099 -10.585 1.00 92.25 85 ASP A N 1
ATOM 676 C CA . ASP A 1 85 ? -7.951 -11.681 -11.278 1.00 92.25 85 ASP A CA 1
ATOM 677 C C . ASP A 1 85 ? -7.661 -12.147 -12.723 1.00 92.25 85 ASP A C 1
ATOM 679 O O . ASP A 1 85 ? -8.515 -12.108 -13.610 1.00 92.25 85 ASP A O 1
ATOM 683 N N . GLY A 1 86 ? -6.429 -12.595 -12.978 1.00 94.12 86 GLY A N 1
ATOM 684 C CA . GLY A 1 86 ? -5.989 -13.119 -14.269 1.00 94.12 86 GLY A CA 1
ATOM 685 C C . GLY A 1 86 ? -5.526 -12.072 -15.285 1.00 94.12 86 GLY A C 1
ATOM 686 O O . GLY A 1 86 ? -5.146 -12.463 -16.390 1.00 94.12 86 GLY A O 1
ATOM 687 N N . GLN A 1 87 ? -5.502 -10.776 -14.954 1.00 93.50 87 GLN A N 1
ATOM 688 C CA . GLN A 1 87 ? -5.024 -9.733 -15.869 1.00 93.50 87 GLN A CA 1
ATOM 689 C C . GLN A 1 87 ? -4.387 -8.536 -15.156 1.00 93.50 87 GLN A C 1
ATOM 691 O O . GLN A 1 87 ? -4.845 -8.088 -14.115 1.00 93.50 87 GLN A O 1
ATOM 696 N N . LEU A 1 88 ? -3.349 -7.957 -15.761 1.00 95.19 88 LEU A N 1
ATOM 697 C CA . LEU A 1 88 ? -2.816 -6.672 -15.309 1.00 95.19 88 LEU A CA 1
ATOM 698 C C . LEU A 1 88 ? -3.579 -5.508 -15.938 1.00 95.19 88 LEU A C 1
ATOM 700 O O . LEU A 1 88 ? -4.018 -5.573 -17.090 1.00 95.19 88 LEU A O 1
ATOM 704 N N . ASP A 1 89 ? -3.671 -4.410 -15.192 1.00 93.69 89 ASP A N 1
ATOM 705 C CA . ASP A 1 89 ? -4.169 -3.146 -15.716 1.00 93.69 89 ASP A CA 1
ATOM 706 C C . ASP A 1 89 ? -3.245 -2.654 -16.842 1.00 93.69 89 ASP A C 1
ATOM 708 O O . ASP A 1 89 ? -2.050 -2.397 -16.642 1.00 93.69 89 ASP A O 1
ATOM 712 N N . LYS A 1 90 ? -3.800 -2.549 -18.054 1.00 94.00 90 LYS A N 1
ATOM 713 C CA . LYS A 1 90 ? -3.043 -2.175 -19.254 1.00 94.00 90 LYS A CA 1
ATOM 714 C C . LYS A 1 90 ? -2.526 -0.743 -19.183 1.00 94.00 90 LYS A C 1
ATOM 716 O O . LYS A 1 90 ? -1.424 -0.485 -19.654 1.00 94.00 90 LYS A O 1
ATOM 721 N N . GLU A 1 91 ? -3.290 0.181 -18.611 1.00 92.94 91 GLU A N 1
ATOM 722 C CA . GLU A 1 91 ? -2.888 1.581 -18.500 1.00 92.94 91 GLU A CA 1
ATOM 723 C C . GLU A 1 91 ? -1.729 1.729 -17.511 1.00 92.94 91 GLU A C 1
ATOM 725 O O . GLU A 1 91 ? -0.709 2.332 -17.848 1.00 92.94 91 GLU A O 1
ATOM 730 N N . ARG A 1 92 ? -1.820 1.096 -16.335 1.00 93.06 92 ARG A N 1
ATOM 731 C CA . ARG A 1 92 ? -0.736 1.078 -15.338 1.00 93.06 92 ARG A CA 1
ATOM 732 C C . ARG A 1 92 ? 0.516 0.399 -15.887 1.00 93.06 92 ARG A C 1
ATOM 734 O O . ARG A 1 92 ? 1.612 0.924 -15.696 1.00 93.06 92 ARG A O 1
ATOM 741 N N . THR A 1 93 ? 0.357 -0.712 -16.608 1.00 95.06 93 THR A N 1
ATOM 742 C CA . THR A 1 93 ? 1.469 -1.430 -17.257 1.00 95.06 93 THR A CA 1
ATOM 743 C C . THR A 1 93 ? 2.148 -0.557 -18.311 1.00 95.06 93 THR A C 1
ATOM 745 O O . THR A 1 93 ? 3.365 -0.392 -18.284 1.00 95.06 93 THR A O 1
ATOM 748 N N . ASN A 1 94 ? 1.374 0.074 -19.198 1.00 94.31 94 ASN A N 1
ATOM 749 C CA . ASN A 1 94 ? 1.909 0.965 -20.229 1.00 94.31 94 ASN A CA 1
ATOM 750 C C . ASN A 1 94 ? 2.600 2.190 -19.618 1.00 94.31 94 ASN A C 1
ATOM 752 O O . ASN A 1 94 ? 3.700 2.549 -20.039 1.00 94.31 94 ASN A O 1
ATOM 756 N N . ARG A 1 95 ? 1.997 2.799 -18.588 1.00 93.69 95 ARG A N 1
ATOM 757 C CA . ARG A 1 95 ? 2.598 3.909 -17.840 1.00 93.69 95 ARG A CA 1
ATOM 758 C C . ARG A 1 95 ? 3.934 3.499 -17.226 1.00 93.69 95 ARG A C 1
ATOM 760 O O . ARG A 1 95 ? 4.889 4.264 -17.315 1.00 93.69 95 ARG A O 1
ATOM 767 N N . PHE A 1 96 ? 4.032 2.307 -16.642 1.00 94.69 96 PHE A N 1
ATOM 768 C CA . PHE A 1 96 ? 5.279 1.831 -16.044 1.00 94.69 96 PHE A CA 1
ATOM 769 C C . PHE A 1 96 ? 6.343 1.569 -17.112 1.00 94.69 96 PHE A C 1
ATOM 771 O O . PHE A 1 96 ? 7.465 2.054 -17.004 1.00 94.69 96 PHE A O 1
ATOM 778 N N . ASN A 1 97 ? 5.972 0.881 -18.192 1.00 95.38 97 ASN A N 1
ATOM 779 C CA . ASN A 1 97 ? 6.872 0.603 -19.309 1.00 95.38 97 ASN A CA 1
ATOM 780 C C . ASN A 1 97 ? 7.400 1.892 -19.970 1.00 95.38 97 ASN A C 1
ATOM 782 O O . ASN A 1 97 ? 8.548 1.929 -20.415 1.00 95.38 97 ASN A O 1
ATOM 786 N N . SER A 1 98 ? 6.613 2.976 -19.976 1.00 92.62 98 SER A N 1
ATOM 787 C CA . SER A 1 98 ? 7.037 4.273 -20.524 1.00 92.62 98 SER A CA 1
ATOM 788 C C . SER A 1 98 ? 8.253 4.889 -19.816 1.00 92.62 98 SER A C 1
ATOM 790 O O . SER A 1 98 ? 8.970 5.685 -20.426 1.00 92.62 98 SER A O 1
ATOM 792 N N . LEU A 1 99 ? 8.542 4.474 -18.571 1.00 90.94 99 LEU A N 1
ATOM 793 C CA . LEU A 1 99 ? 9.743 4.885 -17.831 1.00 90.94 99 LEU A CA 1
ATOM 794 C C . LEU A 1 99 ? 11.040 4.434 -18.525 1.00 90.94 99 LEU A C 1
ATOM 796 O O . LEU A 1 99 ? 12.087 5.040 -18.316 1.00 90.94 99 LEU A O 1
ATOM 800 N N . PHE A 1 100 ? 10.977 3.398 -19.366 1.00 90.00 100 PHE A N 1
ATOM 801 C CA . PHE A 1 100 ? 12.134 2.837 -20.070 1.00 90.00 100 PHE A CA 1
ATOM 802 C C . PHE A 1 100 ? 12.187 3.214 -21.552 1.00 90.00 100 PHE A C 1
ATOM 804 O O . PHE A 1 100 ? 13.254 3.156 -22.155 1.00 90.00 100 PHE A O 1
ATOM 811 N N . SER A 1 101 ? 11.062 3.608 -22.153 1.00 80.31 101 SER A N 1
ATOM 812 C CA . SER A 1 101 ? 10.996 3.960 -23.578 1.00 80.31 101 SER A CA 1
ATOM 813 C C . SER A 1 101 ? 11.364 5.421 -23.869 1.00 80.31 101 SER A C 1
ATOM 815 O O . SER A 1 101 ? 11.263 5.862 -25.012 1.00 80.31 101 SER A O 1
ATOM 817 N N . GLY A 1 102 ? 11.728 6.206 -22.846 1.00 67.25 102 GLY A N 1
ATOM 818 C C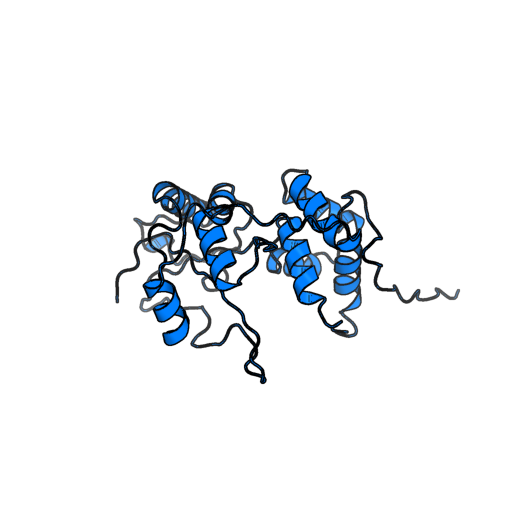A . GLY A 1 102 ? 11.967 7.650 -22.976 1.00 67.25 102 GLY A CA 1
ATOM 819 C C . GLY A 1 102 ? 10.713 8.448 -23.357 1.00 67.25 102 GLY A C 1
ATOM 820 O O . GLY A 1 102 ? 10.808 9.626 -23.682 1.00 67.25 102 GLY A O 1
ATOM 821 N N . SER A 1 103 ? 9.539 7.808 -23.329 1.00 60.88 103 SER A N 1
ATOM 822 C CA . SER A 1 103 ? 8.237 8.391 -23.674 1.00 60.88 103 SER A CA 1
ATOM 823 C C . SER A 1 103 ? 7.398 8.666 -22.429 1.00 60.88 103 SER A C 1
ATOM 825 O O . SER A 1 103 ? 6.175 8.697 -22.532 1.00 60.88 103 SER A O 1
ATOM 827 N N . ALA A 1 104 ? 8.039 8.786 -21.258 1.00 59.84 104 ALA A N 1
ATOM 828 C CA . ALA A 1 104 ? 7.363 9.046 -19.997 1.00 59.84 104 ALA A CA 1
ATOM 829 C C . ALA A 1 104 ? 6.487 10.288 -20.163 1.00 59.84 104 ALA A C 1
ATOM 831 O O . ALA A 1 104 ? 6.976 11.416 -20.252 1.00 59.84 104 ALA A O 1
ATOM 832 N N . ASP A 1 105 ? 5.184 10.049 -20.273 1.00 52.56 105 ASP A N 1
ATOM 833 C CA . ASP A 1 105 ? 4.188 11.076 -20.510 1.00 52.56 105 ASP A CA 1
ATOM 834 C C . ASP A 1 105 ? 4.051 11.825 -19.180 1.00 52.56 105 ASP A C 1
ATOM 836 O O . ASP A 1 105 ? 3.223 11.497 -18.329 1.00 52.56 105 ASP A O 1
ATOM 840 N N . MET A 1 106 ? 4.936 12.800 -18.949 1.00 54.25 106 MET A N 1
ATOM 841 C CA . MET A 1 106 ? 4.826 13.761 -17.854 1.00 54.25 106 MET A CA 1
ATOM 842 C C . MET A 1 106 ? 3.681 14.719 -18.179 1.00 54.25 106 MET A C 1
ATOM 844 O O . MET A 1 106 ? 3.867 15.931 -18.314 1.00 54.25 106 MET A O 1
ATOM 848 N N . LYS A 1 107 ? 2.470 14.180 -18.344 1.00 52.69 107 LYS A N 1
ATOM 849 C CA . LYS A 1 107 ? 1.272 15.000 -18.337 1.00 52.69 107 LYS A CA 1
ATOM 850 C C . LYS A 1 107 ? 1.242 15.658 -16.973 1.00 52.69 107 LYS A C 1
ATOM 852 O O . LYS A 1 107 ? 1.005 15.003 -15.963 1.00 52.69 107 LYS A O 1
ATOM 857 N N . ARG A 1 108 ? 1.519 16.964 -16.948 1.00 53.47 108 ARG A N 1
ATOM 858 C CA . ARG A 1 108 ? 1.155 17.789 -15.802 1.00 53.47 108 ARG A CA 1
ATOM 859 C C . ARG A 1 108 ? -0.330 17.557 -15.596 1.00 53.47 108 ARG A C 1
ATOM 861 O O . ARG A 1 108 ? -1.124 17.869 -16.486 1.00 53.47 108 ARG A O 1
ATOM 868 N N . ASN A 1 109 ? -0.681 16.961 -14.461 1.00 59.16 109 ASN A N 1
ATOM 869 C CA . ASN A 1 109 ? -2.074 16.886 -14.068 1.00 59.16 109 ASN A CA 1
ATOM 870 C C . ASN A 1 109 ? -2.633 18.315 -14.099 1.00 59.16 109 ASN A C 1
ATOM 872 O O . ASN A 1 109 ? -1.941 19.276 -13.744 1.00 59.16 109 ASN A O 1
ATOM 876 N N . GLY A 1 110 ? -3.863 18.455 -14.598 1.00 61.53 110 GLY A N 1
ATOM 877 C CA . GLY A 1 110 ? -4.602 19.707 -14.480 1.00 61.53 110 GLY A CA 1
ATOM 878 C C . GLY A 1 110 ? -4.748 20.118 -13.008 1.00 61.53 110 GLY A C 1
ATOM 879 O O . GLY A 1 110 ? -4.344 19.366 -12.117 1.00 61.53 110 GLY A O 1
ATOM 880 N N . PRO A 1 111 ? -5.318 21.300 -12.728 1.00 68.31 111 PRO A N 1
ATOM 881 C CA . PRO A 1 111 ? -5.521 21.740 -11.352 1.00 68.31 111 PRO A CA 1
ATOM 882 C C . PRO A 1 111 ? -6.214 20.639 -10.538 1.00 68.31 111 PRO A C 1
ATOM 884 O O . PRO A 1 111 ? -7.204 20.058 -10.989 1.00 68.31 111 PRO A O 1
ATOM 887 N N . HIS A 1 112 ? -5.664 20.328 -9.363 1.00 76.06 112 HIS A N 1
ATOM 888 C CA . HIS A 1 112 ? -6.270 19.347 -8.473 1.00 76.06 112 HIS A CA 1
ATOM 889 C C . HIS A 1 112 ? -7.658 19.829 -8.041 1.00 76.06 112 HIS A C 1
ATOM 891 O O . HIS A 1 112 ? -7.863 21.014 -7.785 1.00 76.06 112 HIS A O 1
ATOM 897 N N . LEU A 1 113 ? -8.602 18.896 -7.895 1.00 79.31 113 LEU A N 1
ATOM 898 C CA . LEU A 1 113 ? -9.906 19.194 -7.293 1.00 79.31 113 LEU A CA 1
ATOM 899 C C . LEU A 1 113 ? -9.786 19.568 -5.807 1.00 79.31 113 LEU A C 1
ATOM 901 O O . LEU A 1 113 ? -10.672 20.218 -5.257 1.00 79.31 113 LEU A O 1
ATOM 905 N N . TYR A 1 114 ? -8.691 19.162 -5.160 1.00 88.31 114 TYR A N 1
ATOM 906 C CA . TYR A 1 114 ? -8.374 19.483 -3.777 1.00 88.31 114 TYR A CA 1
ATOM 907 C C . TYR A 1 114 ? -6.982 20.108 -3.670 1.00 88.31 114 TYR A C 1
ATOM 909 O O . TYR A 1 114 ? -6.001 19.527 -4.132 1.00 88.31 114 TYR A O 1
ATOM 917 N N . THR A 1 115 ? -6.897 21.253 -2.998 1.00 92.88 115 THR A N 1
ATOM 918 C CA . THR A 1 115 ? -5.656 22.015 -2.816 1.00 92.88 115 THR A CA 1
ATOM 919 C C . THR A 1 115 ? -5.438 22.266 -1.329 1.00 92.88 115 THR A C 1
ATOM 921 O O . THR A 1 115 ? -6.375 22.641 -0.624 1.00 92.88 115 THR A O 1
ATOM 924 N N . LEU A 1 116 ? -4.211 22.046 -0.862 1.00 95.31 116 LEU A N 1
ATOM 925 C CA . LEU A 1 116 ? -3.777 22.405 0.482 1.00 95.31 116 LEU A CA 1
ATOM 926 C C . LEU A 1 116 ? -3.740 23.927 0.609 1.00 95.31 116 LEU A C 1
ATOM 928 O O . LEU A 1 116 ? -3.269 24.628 -0.288 1.00 95.31 116 LEU A O 1
ATOM 932 N N . SER A 1 117 ? -4.252 24.447 1.719 1.00 95.81 117 SER A N 1
ATOM 933 C CA . SER A 1 117 ? -4.176 25.879 1.993 1.00 95.81 117 SER A CA 1
ATOM 934 C C . SER A 1 117 ? -2.746 26.296 2.343 1.00 95.81 117 SER A C 1
ATOM 936 O O . SER A 1 117 ? -1.905 25.478 2.722 1.00 95.81 117 SER A O 1
ATOM 938 N N . SER A 1 118 ? -2.465 27.597 2.271 1.00 95.88 118 SER A N 1
ATOM 939 C CA . SER A 1 118 ? -1.198 28.146 2.766 1.00 95.88 118 SER A CA 1
ATOM 940 C C . SER A 1 118 ? -0.992 27.845 4.254 1.00 95.88 118 SER A C 1
ATOM 942 O O . SER A 1 118 ? 0.140 27.705 4.703 1.00 95.88 118 SER A O 1
ATOM 944 N N . GLU A 1 119 ? -2.074 27.763 5.026 1.00 97.44 119 GLU A N 1
ATOM 945 C CA . GLU A 1 119 ? -2.075 27.376 6.435 1.00 97.44 119 GLU A CA 1
ATOM 946 C C . GLU A 1 119 ? -1.664 25.908 6.604 1.00 97.44 119 GLU A C 1
ATOM 948 O O . GLU A 1 119 ? -0.805 25.625 7.436 1.00 97.44 119 GLU A O 1
ATOM 953 N N . ASP A 1 120 ? -2.211 25.001 5.788 1.00 97.38 120 ASP A N 1
ATOM 954 C CA . ASP A 1 120 ? -1.864 23.573 5.808 1.00 97.38 120 ASP A CA 1
ATOM 955 C C . ASP A 1 120 ? -0.384 23.353 5.472 1.00 97.38 120 ASP A C 1
ATOM 957 O O . ASP A 1 120 ? 0.296 22.580 6.142 1.00 97.38 120 ASP A O 1
ATOM 961 N N . LEU A 1 121 ? 0.126 24.059 4.457 1.00 96.19 121 LEU A N 1
ATOM 962 C CA . LEU A 1 121 ? 1.529 23.976 4.046 1.00 96.19 121 LEU A CA 1
ATOM 963 C C . LEU A 1 121 ? 2.472 24.515 5.126 1.00 96.19 121 LEU A C 1
ATOM 965 O O . LEU A 1 121 ? 3.457 23.860 5.452 1.00 96.19 121 LEU A O 1
ATOM 969 N N . ARG A 1 122 ? 2.144 25.658 5.748 1.00 97.50 122 ARG A N 1
ATOM 970 C CA . ARG A 1 122 ? 2.926 26.174 6.886 1.00 97.50 122 ARG A CA 1
ATOM 971 C C . ARG A 1 122 ? 2.920 25.201 8.062 1.00 97.50 122 ARG A C 1
ATOM 973 O O . ARG A 1 122 ? 3.963 24.988 8.669 1.00 97.50 122 ARG A O 1
ATOM 980 N N . PHE A 1 123 ? 1.768 24.604 8.371 1.00 98.12 123 PHE A N 1
ATOM 981 C CA . PHE A 1 123 ? 1.663 23.618 9.442 1.00 98.12 123 PHE A CA 1
ATOM 982 C C . PHE A 1 123 ? 2.521 22.382 9.152 1.00 98.12 123 PHE A C 1
ATOM 984 O O . PHE A 1 123 ? 3.242 21.930 10.038 1.00 98.12 123 PHE A O 1
ATOM 991 N N . TRP A 1 124 ? 2.474 21.867 7.920 1.00 96.94 124 TRP A N 1
ATOM 992 C CA . TRP A 1 124 ? 3.302 20.749 7.472 1.00 96.94 124 TRP A CA 1
ATOM 993 C C . TRP A 1 124 ? 4.798 21.049 7.618 1.00 96.94 124 TRP A C 1
ATOM 995 O O . TRP A 1 124 ? 5.516 20.243 8.206 1.00 96.94 124 TRP A O 1
ATOM 1005 N N . ASP A 1 125 ? 5.251 22.211 7.144 1.00 95.31 125 ASP A N 1
ATOM 1006 C CA . ASP A 1 125 ? 6.662 22.607 7.212 1.00 95.31 125 ASP A CA 1
ATOM 1007 C C . ASP A 1 125 ? 7.151 22.771 8.660 1.00 95.31 125 ASP A C 1
ATOM 1009 O O . ASP A 1 125 ? 8.288 22.427 8.976 1.00 95.31 125 ASP A O 1
ATOM 1013 N N . GLU A 1 126 ? 6.295 23.276 9.553 1.00 97.62 126 GLU A N 1
ATOM 1014 C CA . GLU A 1 126 ? 6.633 23.491 10.965 1.00 97.62 126 GLU A CA 1
ATOM 1015 C C . GLU A 1 126 ? 6.583 22.198 11.797 1.00 97.62 126 GLU A C 1
ATOM 1017 O O . GLU A 1 126 ? 7.408 22.006 12.690 1.00 97.62 126 GLU A O 1
ATOM 1022 N N . ASN A 1 127 ? 5.627 21.305 11.519 1.00 97.31 127 ASN A N 1
ATOM 1023 C CA . ASN A 1 127 ? 5.306 20.172 12.396 1.00 97.31 127 ASN A CA 1
ATOM 1024 C C . ASN A 1 127 ? 5.692 18.802 11.817 1.00 97.31 127 ASN A C 1
ATOM 1026 O O . ASN A 1 127 ? 5.709 17.816 12.553 1.00 97.31 127 ASN A O 1
ATOM 1030 N N . GLY A 1 128 ? 5.973 18.707 10.516 1.00 94.44 128 GLY A N 1
ATOM 1031 C CA . GLY A 1 128 ? 6.315 17.455 9.834 1.00 94.44 128 GLY A CA 1
ATOM 1032 C C . GLY A 1 128 ? 5.142 16.489 9.623 1.00 94.44 128 GLY A C 1
ATOM 1033 O O . GLY A 1 128 ? 5.363 15.339 9.247 1.00 94.44 128 GLY A O 1
ATOM 1034 N N . TYR A 1 129 ? 3.900 16.923 9.869 1.00 96.62 129 TYR A N 1
ATOM 1035 C CA . TYR A 1 129 ? 2.690 16.137 9.610 1.00 96.62 129 TYR A CA 1
ATOM 1036 C C . TYR A 1 129 ? 1.504 17.023 9.220 1.00 96.62 129 TYR A C 1
ATOM 1038 O O . TYR A 1 129 ? 1.513 18.233 9.431 1.00 96.62 129 TYR A O 1
ATOM 1046 N N . LEU A 1 130 ? 0.459 16.406 8.661 1.00 97.12 130 LEU A N 1
ATOM 1047 C CA . LEU A 1 130 ? -0.801 17.068 8.324 1.00 97.12 130 LEU A CA 1
ATOM 1048 C C . LEU A 1 130 ? -1.985 16.120 8.559 1.00 97.12 130 LEU A C 1
ATOM 1050 O O . LEU A 1 130 ? -1.904 14.928 8.266 1.00 97.12 130 LEU A O 1
ATOM 1054 N N . ILE A 1 131 ? -3.108 16.659 9.043 1.00 96.25 131 ILE A N 1
ATOM 1055 C CA . ILE A 1 131 ? -4.364 15.915 9.203 1.00 96.25 131 ILE A CA 1
ATOM 1056 C C . ILE A 1 131 ? -5.323 16.283 8.071 1.00 96.25 131 ILE A C 1
ATOM 1058 O O . ILE A 1 131 ? -5.925 17.356 8.067 1.00 96.25 131 ILE A O 1
ATOM 1062 N N . VAL A 1 132 ? -5.538 15.352 7.142 1.00 96.25 132 VAL A N 1
ATOM 1063 C CA . VAL A 1 132 ? -6.500 15.529 6.046 1.00 96.25 132 VAL A CA 1
ATOM 1064 C C . VAL A 1 132 ? -7.831 14.882 6.423 1.00 96.25 132 VAL A C 1
ATOM 1066 O O . VAL A 1 132 ? -8.007 13.667 6.356 1.00 96.25 132 VAL A O 1
ATOM 1069 N N . ARG A 1 133 ? -8.805 15.706 6.817 1.00 95.06 133 ARG A N 1
ATOM 1070 C CA . ARG A 1 133 ? -10.144 15.229 7.201 1.00 95.06 133 ARG A CA 1
ATOM 1071 C C . ARG A 1 133 ? -10.937 14.769 5.987 1.00 95.06 133 ARG A C 1
ATOM 1073 O O . ARG A 1 133 ? -10.897 15.434 4.951 1.00 95.06 133 ARG A O 1
ATOM 1080 N N . ASN A 1 134 ? -11.713 13.693 6.133 1.00 94.69 134 ASN A N 1
ATOM 1081 C CA . ASN A 1 134 ? -12.521 13.110 5.054 1.00 94.69 134 ASN A CA 1
ATOM 1082 C C . ASN A 1 134 ? -11.664 12.864 3.798 1.00 94.69 134 ASN A C 1
ATOM 1084 O O . ASN A 1 134 ? -11.945 13.402 2.724 1.00 94.69 134 ASN A O 1
ATOM 1088 N N . ALA A 1 135 ? -10.530 12.176 3.973 1.00 95.94 135 ALA A N 1
ATOM 1089 C CA . ALA A 1 135 ? -9.620 11.822 2.882 1.00 95.94 135 ALA A CA 1
ATOM 1090 C C . ALA A 1 135 ? -10.255 10.811 1.909 1.00 95.94 135 ALA A C 1
ATOM 1092 O O . ALA A 1 135 ? -9.953 10.821 0.716 1.00 95.94 135 ALA A O 1
ATOM 1093 N N . VAL A 1 136 ? -11.171 9.987 2.422 1.00 97.06 136 VAL A N 1
ATOM 1094 C CA . VAL A 1 136 ? -12.066 9.103 1.667 1.00 97.06 136 VAL A CA 1
ATOM 1095 C C . VAL A 1 136 ? -13.496 9.242 2.223 1.00 97.06 136 VAL A C 1
ATOM 1097 O O . VAL A 1 136 ? -13.657 9.768 3.334 1.00 97.06 136 VAL A O 1
ATOM 1100 N N . PRO A 1 137 ? -14.536 8.820 1.483 1.00 96.75 137 PRO A N 1
ATOM 1101 C CA . PRO A 1 137 ? -15.912 8.808 1.977 1.00 96.75 137 PRO A CA 1
ATOM 1102 C C . PRO A 1 137 ? -16.100 7.889 3.197 1.00 96.75 137 PRO A C 1
ATOM 1104 O O . PRO A 1 137 ? -15.439 6.858 3.324 1.00 96.75 137 PRO A O 1
ATOM 1107 N N . LYS A 1 138 ? -17.023 8.237 4.102 1.00 96.69 138 LYS A N 1
ATOM 1108 C CA . LYS A 1 138 ? -17.253 7.471 5.345 1.00 96.69 138 LYS A CA 1
ATOM 1109 C C . LYS A 1 138 ? -17.773 6.060 5.070 1.00 96.69 138 LYS A C 1
ATOM 1111 O O . LYS A 1 138 ? -17.441 5.122 5.787 1.00 96.69 138 LYS A O 1
ATOM 1116 N N . GLU A 1 139 ? -18.574 5.912 4.028 1.00 97.75 139 GLU A N 1
ATOM 1117 C CA . GLU A 1 139 ? -19.084 4.644 3.525 1.00 97.75 139 GLU A CA 1
ATOM 1118 C C . GLU A 1 139 ? -17.960 3.719 3.045 1.00 97.75 139 GLU A C 1
ATOM 1120 O O . GLU A 1 139 ? -18.014 2.517 3.299 1.00 97.75 139 GLU A O 1
ATOM 1125 N N . ASP A 1 140 ? -16.905 4.272 2.442 1.00 97.94 140 ASP A N 1
ATOM 1126 C CA . ASP A 1 140 ? -15.744 3.496 2.014 1.00 97.94 140 ASP A CA 1
ATOM 1127 C C . ASP A 1 140 ? -14.842 3.126 3.203 1.00 97.94 140 ASP A C 1
ATOM 1129 O O . ASP A 1 140 ? -14.267 2.034 3.226 1.00 97.94 140 ASP A O 1
ATOM 1133 N N . CYS A 1 141 ? -14.763 3.984 4.231 1.00 97.94 141 CYS A N 1
ATOM 1134 C CA . CYS A 1 141 ? -14.170 3.612 5.517 1.00 97.94 141 CYS A CA 1
ATOM 1135 C C . CYS A 1 141 ? -14.918 2.430 6.142 1.00 97.94 141 CYS A C 1
ATOM 1137 O O . CYS A 1 141 ? -14.297 1.417 6.459 1.00 97.94 141 CYS A O 1
ATOM 1139 N N . LYS A 1 142 ? -16.251 2.517 6.256 1.00 98.00 142 LYS A N 1
ATOM 1140 C CA . LYS A 1 142 ? -17.078 1.434 6.803 1.00 98.00 142 LYS A CA 1
ATOM 1141 C C . LYS A 1 142 ? -16.905 0.137 6.014 1.00 98.00 142 LYS A C 1
ATOM 1143 O O . LYS A 1 142 ? -16.668 -0.905 6.610 1.00 98.00 142 LYS A O 1
ATOM 1148 N N . ALA A 1 143 ? -16.963 0.194 4.687 1.00 98.50 143 ALA A N 1
ATOM 1149 C CA . ALA A 1 143 ? -16.792 -0.992 3.858 1.00 98.50 143 ALA A CA 1
ATOM 1150 C C . ALA A 1 143 ? -15.387 -1.615 4.003 1.00 98.50 143 ALA A C 1
ATOM 1152 O O . ALA A 1 143 ? -15.232 -2.827 3.860 1.00 98.50 143 ALA A O 1
ATOM 1153 N N . ALA A 1 144 ? -14.355 -0.813 4.293 1.00 98.38 144 ALA A N 1
ATOM 1154 C CA . ALA A 1 144 ? -13.018 -1.326 4.582 1.00 98.38 144 ALA A CA 1
ATOM 1155 C C . ALA A 1 144 ? -12.961 -2.008 5.955 1.00 98.38 144 ALA A C 1
ATOM 1157 O O . ALA A 1 144 ? -12.351 -3.069 6.068 1.00 98.38 144 ALA A O 1
ATOM 1158 N N . VAL A 1 145 ? -13.617 -1.438 6.971 1.00 98.12 145 VAL A N 1
ATOM 1159 C CA . VAL A 1 145 ? -13.768 -2.060 8.297 1.00 98.12 145 VAL A CA 1
ATOM 1160 C C . VAL A 1 145 ? -14.488 -3.399 8.180 1.00 98.12 145 VAL A C 1
ATOM 1162 O O . VAL A 1 145 ? -13.965 -4.400 8.661 1.00 98.12 145 VAL A O 1
ATOM 1165 N N . ASP A 1 146 ? -15.626 -3.436 7.484 1.00 98.31 146 ASP A N 1
ATOM 1166 C CA . ASP A 1 146 ? -16.419 -4.652 7.287 1.00 98.31 146 ASP A CA 1
ATOM 1167 C C . ASP A 1 146 ? -15.575 -5.741 6.590 1.00 98.31 146 ASP A C 1
ATOM 1169 O O . ASP A 1 146 ? -15.532 -6.879 7.048 1.00 98.31 146 ASP A O 1
ATOM 1173 N N . ALA A 1 147 ? -14.802 -5.377 5.558 1.00 98.38 147 ALA A N 1
ATOM 1174 C CA . ALA A 1 147 ? -13.900 -6.300 4.864 1.00 98.38 147 ALA A CA 1
ATOM 1175 C C . ALA A 1 147 ? -12.762 -6.838 5.751 1.00 98.38 147 ALA A C 1
ATOM 1177 O O . ALA A 1 147 ? -12.373 -8.000 5.630 1.00 98.38 147 ALA A O 1
ATOM 1178 N N . ILE A 1 148 ? -12.201 -6.002 6.632 1.00 98.25 148 ILE A N 1
ATOM 1179 C CA . ILE A 1 148 ? -11.172 -6.422 7.594 1.00 98.25 148 ILE A CA 1
ATOM 1180 C C . ILE A 1 148 ? -11.776 -7.379 8.623 1.00 98.25 148 ILE A C 1
ATOM 1182 O O . ILE A 1 148 ? -11.182 -8.422 8.896 1.00 98.25 148 ILE A O 1
ATOM 1186 N N . CYS A 1 149 ? -12.950 -7.046 9.159 1.00 97.62 149 CYS A N 1
ATOM 1187 C CA . CYS A 1 149 ? -13.645 -7.851 10.158 1.00 97.62 149 CYS A CA 1
ATOM 1188 C C . CYS A 1 149 ? -14.057 -9.210 9.585 1.00 97.62 149 CYS A C 1
ATOM 1190 O O . CYS A 1 149 ? -13.744 -10.233 10.183 1.00 97.62 149 CYS A O 1
ATOM 1192 N N . GLU A 1 150 ? -14.643 -9.248 8.385 1.00 97.88 150 GLU A N 1
ATOM 1193 C CA . GLU A 1 150 ? -14.977 -10.496 7.689 1.00 97.88 150 GLU A CA 1
ATOM 1194 C C . GLU A 1 150 ? -13.728 -11.357 7.449 1.00 97.88 150 GLU A C 1
ATOM 1196 O O . GLU A 1 150 ? -13.721 -12.553 7.745 1.00 97.88 150 GLU A O 1
ATOM 1201 N N . PHE A 1 151 ? -12.638 -10.747 6.971 1.00 97.81 151 PHE A N 1
ATOM 1202 C CA . PHE A 1 151 ? -11.389 -11.458 6.696 1.00 97.81 151 PHE A CA 1
ATOM 1203 C C . PHE A 1 151 ? -10.733 -12.042 7.953 1.00 97.81 151 PHE A C 1
ATOM 1205 O O . PHE A 1 151 ? -10.080 -13.085 7.875 1.00 97.81 151 PHE A O 1
ATOM 1212 N N . LEU A 1 152 ? -10.872 -11.366 9.093 1.00 97.38 152 LEU A N 1
ATOM 1213 C CA . LEU A 1 152 ? -10.342 -11.806 10.383 1.00 97.38 152 LEU A CA 1
ATOM 1214 C C . LEU A 1 152 ? -11.334 -12.639 11.202 1.00 97.38 152 LEU A C 1
ATOM 1216 O O . LEU A 1 152 ? -10.920 -13.213 12.205 1.00 97.38 152 LEU A O 1
ATOM 1220 N N . GLN A 1 153 ? -12.596 -12.728 10.770 1.00 96.94 153 GLN A N 1
ATOM 1221 C CA . GLN A 1 153 ? -13.708 -13.313 11.527 1.00 96.94 153 GLN A CA 1
ATOM 1222 C C . GLN A 1 153 ? -13.921 -12.622 12.884 1.00 96.94 153 GLN A C 1
ATOM 1224 O O . GLN A 1 153 ? -14.092 -13.275 13.911 1.00 96.94 153 GLN A O 1
ATOM 1229 N N . ILE A 1 154 ? -13.883 -11.290 12.871 1.00 96.25 154 ILE A N 1
ATOM 1230 C CA . ILE A 1 154 ? -14.071 -10.423 14.035 1.00 96.25 154 ILE A CA 1
ATOM 1231 C C . ILE A 1 154 ? -15.476 -9.831 14.018 1.00 96.25 154 ILE A C 1
ATOM 1233 O O . ILE A 1 154 ? -15.959 -9.395 12.974 1.00 96.25 154 ILE A O 1
ATOM 1237 N N . ASP A 1 155 ? -16.086 -9.765 15.195 1.00 96.38 155 ASP A N 1
ATOM 1238 C CA . ASP A 1 155 ? -17.277 -8.974 15.464 1.00 96.38 155 ASP A CA 1
ATOM 1239 C C . ASP A 1 155 ? -16.888 -7.793 16.362 1.00 96.38 155 ASP A C 1
ATOM 1241 O O . ASP A 1 155 ? -16.382 -7.972 17.470 1.00 96.38 155 ASP A O 1
ATOM 1245 N N . LEU A 1 156 ? -17.099 -6.567 15.880 1.00 94.06 156 LEU A N 1
ATOM 1246 C CA . LEU A 1 156 ? -16.784 -5.359 16.647 1.00 94.06 156 LEU A CA 1
ATOM 1247 C C . 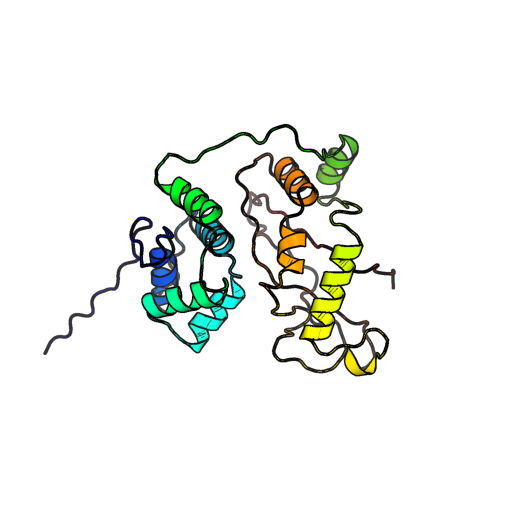LEU A 1 156 ? -17.701 -5.162 17.859 1.00 94.06 156 LEU A C 1
ATOM 1249 O O . LEU A 1 156 ? -17.375 -4.349 18.713 1.00 94.06 156 LEU A O 1
ATOM 1253 N N . GLU A 1 157 ? -18.804 -5.898 17.965 1.00 95.00 157 GLU A N 1
ATOM 1254 C CA . GLU A 1 157 ? -19.690 -5.862 19.132 1.00 95.00 157 GLU A CA 1
ATOM 1255 C C . GLU A 1 157 ? -19.373 -6.979 20.149 1.00 95.00 157 GLU A C 1
ATOM 1257 O O . GLU A 1 157 ? -19.955 -7.002 21.234 1.00 95.00 157 GLU A O 1
ATOM 1262 N N . ASP A 1 158 ? -18.438 -7.889 19.838 1.00 96.19 158 ASP A N 1
ATOM 1263 C CA . ASP A 1 158 ? -17.992 -8.965 20.736 1.00 96.19 158 ASP A CA 1
ATOM 1264 C C . ASP A 1 158 ? -16.467 -8.956 20.917 1.00 96.19 158 ASP A C 1
ATOM 1266 O O . ASP A 1 158 ? -15.703 -9.495 20.106 1.00 96.19 158 ASP A O 1
ATOM 1270 N N . GLU A 1 159 ? -16.022 -8.393 22.044 1.00 94.25 159 GLU A N 1
ATOM 1271 C CA . GLU A 1 159 ? -14.609 -8.286 22.429 1.00 94.25 159 GLU A CA 1
ATOM 1272 C C . GLU A 1 159 ? -13.874 -9.635 22.490 1.00 94.25 159 GLU A C 1
ATOM 1274 O O . GLU A 1 159 ? -12.657 -9.693 22.289 1.00 94.25 159 GLU A O 1
ATOM 1279 N N . ASN A 1 160 ? -14.594 -10.745 22.697 1.00 93.44 160 ASN A N 1
ATOM 1280 C CA . ASN A 1 160 ? -13.991 -12.078 22.733 1.00 93.44 160 ASN A CA 1
ATOM 1281 C C . ASN A 1 160 ? -13.418 -12.486 21.371 1.00 93.44 160 ASN A C 1
ATOM 1283 O O . ASN A 1 160 ? -12.531 -13.341 21.301 1.00 93.44 160 ASN A O 1
ATOM 1287 N N . THR A 1 161 ? -13.894 -11.868 20.288 1.00 96.12 161 THR A N 1
ATOM 1288 C CA . THR A 1 161 ? -13.424 -12.146 18.929 1.00 96.12 161 THR A CA 1
ATOM 1289 C C . THR A 1 161 ? -12.144 -11.384 18.577 1.00 96.12 161 THR A C 1
ATOM 1291 O O . THR A 1 161 ? -11.380 -11.828 17.720 1.00 96.12 161 THR A O 1
ATOM 1294 N N . TRP A 1 162 ? -11.845 -10.273 19.261 1.00 95.25 162 TRP A N 1
ATOM 1295 C CA . TRP A 1 162 ? -10.791 -9.330 18.855 1.00 9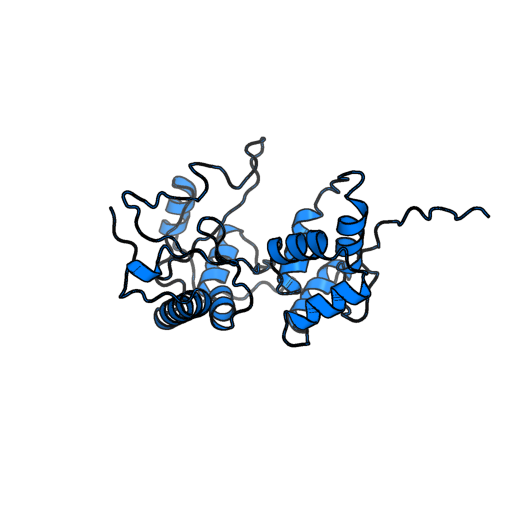5.25 162 TRP A CA 1
ATOM 1296 C C . TRP A 1 162 ? -9.375 -9.861 19.064 1.00 95.25 162 TRP A C 1
ATOM 1298 O O . TRP A 1 162 ? -8.444 -9.499 18.344 1.00 95.25 162 TRP A O 1
ATOM 1308 N N . TYR A 1 163 ? -9.198 -10.706 20.076 1.00 94.25 163 TYR A N 1
ATOM 1309 C CA . TYR A 1 163 ? -7.885 -11.163 20.532 1.00 94.25 163 TYR A CA 1
ATOM 1310 C C . TYR A 1 163 ? -7.517 -12.555 20.004 1.00 94.25 163 TYR A C 1
ATOM 1312 O O . TYR A 1 163 ? -6.485 -13.119 20.386 1.00 94.25 163 TYR A O 1
ATOM 1320 N N . LEU A 1 164 ? -8.347 -13.118 19.122 1.00 91.19 164 LEU A N 1
ATOM 1321 C CA . LEU A 1 164 ? -8.121 -14.427 18.525 1.00 91.19 164 LEU A CA 1
ATOM 1322 C C . LEU A 1 164 ? -6.937 -14.386 17.552 1.00 91.19 164 LEU A C 1
ATOM 1324 O O . LEU A 1 164 ? -6.763 -13.467 16.752 1.00 91.19 164 LEU A O 1
ATOM 1328 N N . ALA A 1 165 ? -6.094 -15.416 17.610 1.00 91.94 165 ALA A N 1
ATOM 1329 C CA . ALA A 1 165 ? -4.970 -15.530 16.695 1.00 91.94 165 ALA A CA 1
ATOM 1330 C C . ALA A 1 165 ? -5.466 -15.813 15.270 1.00 91.94 165 ALA A C 1
ATOM 1332 O O . ALA A 1 165 ? -6.181 -16.784 15.032 1.00 91.94 165 ALA A O 1
ATOM 1333 N N . HIS A 1 166 ? -5.002 -15.021 14.304 1.00 94.75 166 HIS A N 1
ATOM 1334 C CA . HIS A 1 166 ? -5.293 -15.233 12.891 1.00 94.75 166 HIS A CA 1
ATOM 1335 C C . HIS A 1 166 ? -3.994 -15.329 12.084 1.00 94.75 166 HIS A C 1
ATOM 1337 O O . HIS A 1 166 ? -3.097 -14.503 12.229 1.00 94.75 166 HIS A O 1
ATOM 1343 N N . LYS A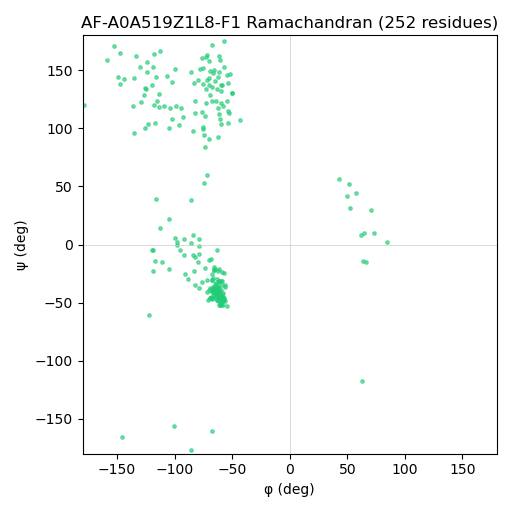 1 167 ? -3.881 -16.316 11.184 1.00 93.69 167 LYS A N 1
ATOM 1344 C CA . LYS A 1 167 ? -2.652 -16.571 10.391 1.00 93.69 167 LYS A CA 1
ATOM 1345 C C . LYS A 1 167 ? -2.209 -15.384 9.525 1.00 93.69 167 LYS A C 1
ATOM 1347 O O . LYS A 1 167 ? -1.046 -15.299 9.129 1.00 93.69 167 LYS A O 1
ATOM 1352 N N . SER A 1 168 ? -3.153 -14.505 9.194 1.00 94.31 168 SER A N 1
ATOM 1353 C CA . SER A 1 168 ? -2.923 -13.300 8.397 1.00 94.31 168 SER A CA 1
ATOM 1354 C C . SER A 1 168 ? -2.754 -12.043 9.255 1.00 94.31 168 SER A C 1
ATOM 1356 O O . SER A 1 168 ? -2.604 -10.973 8.683 1.00 94.31 168 SER A O 1
ATOM 1358 N N . LEU A 1 169 ? -2.782 -12.142 10.588 1.00 94.56 169 LEU A N 1
ATOM 1359 C CA . LEU A 1 169 ? -2.516 -11.036 11.509 1.00 94.56 169 LEU A CA 1
ATOM 1360 C C . LEU A 1 169 ? -1.106 -11.196 12.099 1.00 94.56 169 LEU A C 1
ATOM 1362 O O . LEU A 1 169 ? -0.804 -12.184 12.764 1.00 94.56 169 LEU A O 1
ATOM 1366 N N . GLN A 1 170 ? -0.224 -10.236 11.824 1.00 92.62 170 GLN A N 1
ATOM 1367 C CA . GLN A 1 170 ? 1.171 -10.230 12.275 1.00 92.62 170 GLN A CA 1
ATOM 1368 C C . GLN A 1 170 ? 1.445 -8.952 13.060 1.00 92.62 170 GLN A C 1
ATOM 1370 O O . GLN A 1 170 ? 1.563 -7.870 12.484 1.00 92.62 170 GLN A O 1
ATOM 1375 N N . GLY A 1 171 ? 1.502 -9.076 14.386 1.00 92.56 171 GLY A N 1
ATOM 1376 C CA . GLY A 1 171 ? 1.417 -7.914 15.266 1.00 92.56 171 GLY A CA 1
ATOM 1377 C C . GLY A 1 171 ? 0.053 -7.252 15.088 1.00 92.56 171 GLY A C 1
ATOM 1378 O O . GLY A 1 171 ? -0.963 -7.902 15.307 1.00 92.56 171 GLY A O 1
ATOM 1379 N N . ILE A 1 172 ? 0.049 -6.004 14.623 1.00 93.75 172 ILE A N 1
ATOM 1380 C CA . ILE A 1 172 ? -1.169 -5.255 14.267 1.00 93.75 172 ILE A CA 1
ATOM 1381 C C . ILE A 1 172 ? -1.475 -5.278 12.761 1.00 93.75 172 ILE A C 1
ATOM 1383 O O . ILE A 1 172 ? -2.420 -4.643 12.309 1.00 93.75 172 ILE A O 1
ATOM 1387 N N . MET A 1 173 ? -0.642 -5.944 11.954 1.00 96.12 173 MET A N 1
ATOM 1388 C CA . MET A 1 173 ? -0.692 -5.851 10.495 1.00 96.12 173 MET A CA 1
ATOM 1389 C C . MET A 1 173 ? -1.449 -7.028 9.882 1.00 96.12 173 MET A C 1
ATOM 1391 O O . MET A 1 173 ? -1.026 -8.183 9.983 1.00 96.12 173 MET A O 1
ATOM 1395 N N . VAL A 1 174 ? -2.538 -6.723 9.187 1.00 97.06 174 VAL A N 1
ATOM 1396 C CA . VAL A 1 174 ? -3.435 -7.672 8.527 1.00 97.06 174 VAL A CA 1
ATOM 1397 C C . VAL A 1 174 ? -3.030 -7.823 7.067 1.00 97.06 174 VAL A C 1
ATOM 1399 O O . VAL A 1 174 ? -3.105 -6.872 6.293 1.00 97.06 174 VAL A O 1
ATOM 1402 N N . GLN A 1 175 ? -2.638 -9.032 6.666 1.00 96.56 175 GLN A N 1
ATOM 1403 C CA . GLN A 1 175 ? -2.152 -9.377 5.325 1.00 96.56 175 GLN A CA 1
ATOM 1404 C C . GLN A 1 175 ? -3.284 -9.443 4.273 1.00 96.56 175 GLN A C 1
ATOM 1406 O O . GLN A 1 175 ? -3.435 -10.446 3.574 1.00 96.56 175 GLN A O 1
ATOM 1411 N N . LEU A 1 176 ? -4.077 -8.372 4.174 1.00 97.00 176 LEU A N 1
ATOM 1412 C CA . LEU A 1 176 ? -5.162 -8.147 3.219 1.00 97.00 176 LEU A CA 1
ATOM 1413 C C . LEU A 1 176 ? -4.771 -6.995 2.280 1.00 97.00 176 LEU A C 1
ATOM 1415 O O . LEU A 1 176 ? -4.561 -5.870 2.727 1.00 97.00 176 LEU A O 1
ATOM 1419 N N . PHE A 1 177 ? -4.663 -7.276 0.978 1.00 96.50 177 PHE A N 1
ATOM 1420 C CA . PHE A 1 177 ? -4.053 -6.354 0.010 1.00 96.50 177 PHE A CA 1
ATOM 1421 C C . PHE A 1 177 ? -5.006 -5.983 -1.137 1.00 96.50 177 PHE A C 1
ATOM 1423 O O . PHE A 1 177 ? -5.346 -4.808 -1.294 1.00 96.50 177 PHE A O 1
ATOM 1430 N N . GLN A 1 178 ? -5.460 -6.973 -1.914 1.00 95.38 178 GLN A N 1
ATOM 1431 C CA . GLN A 1 178 ? -6.196 -6.779 -3.174 1.00 95.38 178 GLN A CA 1
ATOM 1432 C C . GLN A 1 178 ? -7.713 -6.559 -3.021 1.00 95.38 178 GLN A C 1
ATOM 1434 O O . GLN A 1 178 ? -8.423 -6.512 -4.020 1.00 95.38 178 GLN A O 1
ATOM 1439 N N . HIS A 1 179 ? -8.234 -6.392 -1.801 1.00 96.56 179 HIS A N 1
ATOM 1440 C CA . HIS A 1 179 ? -9.676 -6.215 -1.606 1.00 96.56 179 HIS A CA 1
ATOM 1441 C C . HIS A 1 179 ? -10.200 -4.963 -2.354 1.00 96.56 179 HIS A C 1
ATOM 1443 O O . HIS A 1 179 ? -9.608 -3.887 -2.195 1.00 96.56 179 HIS A O 1
ATOM 1449 N N . PRO A 1 180 ? -11.309 -5.043 -3.124 1.00 95.56 180 PRO A N 1
ATOM 1450 C CA . PRO A 1 180 ? -11.775 -3.947 -3.984 1.00 95.56 180 PRO A CA 1
ATOM 1451 C C . PRO A 1 180 ? -12.008 -2.620 -3.256 1.00 95.56 180 PRO A C 1
ATOM 1453 O O . PRO A 1 180 ? -11.693 -1.553 -3.780 1.00 95.56 180 PRO A O 1
ATOM 1456 N N . VAL A 1 181 ? -12.510 -2.673 -2.020 1.00 97.31 181 VAL A N 1
ATOM 1457 C CA . VAL A 1 181 ? -12.724 -1.466 -1.203 1.00 97.31 181 VAL A CA 1
ATOM 1458 C C . VAL A 1 181 ? -11.399 -0.798 -0.822 1.00 97.31 181 VAL A C 1
ATOM 1460 O O . VAL A 1 181 ? -11.293 0.425 -0.843 1.00 97.31 181 VAL A O 1
ATOM 1463 N N . LEU A 1 182 ? -10.349 -1.582 -0.550 1.00 97.12 182 LEU A N 1
ATOM 1464 C CA . LEU A 1 182 ? -9.027 -1.024 -0.263 1.00 97.12 182 LEU A CA 1
ATOM 1465 C C . LEU A 1 182 ? -8.436 -0.359 -1.508 1.00 97.12 182 LEU A C 1
ATOM 1467 O O . LEU A 1 182 ? -7.837 0.708 -1.404 1.00 97.12 182 LEU A O 1
ATOM 1471 N N . GLN A 1 183 ? -8.649 -0.947 -2.690 1.00 94.94 183 GLN A N 1
ATOM 1472 C CA . GLN A 1 183 ? -8.229 -0.331 -3.950 1.00 94.94 183 GLN A CA 1
ATOM 1473 C C . GLN A 1 183 ? -8.964 0.980 -4.227 1.00 94.94 183 GLN A C 1
ATOM 1475 O O . GLN A 1 183 ? -8.337 1.946 -4.657 1.00 94.94 183 GLN A O 1
ATOM 1480 N N . ARG A 1 184 ? -10.260 1.053 -3.909 1.00 95.88 184 ARG A N 1
ATOM 1481 C CA . ARG A 1 184 ? -11.037 2.294 -4.000 1.00 95.88 184 ARG A CA 1
ATOM 1482 C C . ARG A 1 184 ? -10.468 3.391 -3.097 1.00 95.88 184 ARG A C 1
ATOM 1484 O O . ARG A 1 184 ? -10.211 4.487 -3.582 1.00 95.88 184 ARG A O 1
ATOM 1491 N N . ASN A 1 185 ? -10.174 3.076 -1.832 1.00 97.25 185 ASN A N 1
ATOM 1492 C CA . ASN A 1 185 ? -9.572 4.030 -0.890 1.00 97.25 185 ASN A CA 1
ATOM 1493 C C . ASN A 1 185 ? -8.203 4.533 -1.362 1.00 97.25 185 ASN A C 1
ATOM 1495 O O . ASN A 1 185 ? -7.934 5.734 -1.332 1.00 97.25 185 ASN A O 1
ATOM 1499 N N . ARG A 1 186 ? -7.353 3.624 -1.854 1.00 95.00 186 ARG A N 1
ATOM 1500 C CA . ARG A 1 186 ? -6.052 3.960 -2.456 1.00 95.00 186 ARG A CA 1
ATOM 1501 C C . ARG A 1 186 ? -6.189 4.848 -3.696 1.00 95.00 186 ARG A C 1
ATOM 1503 O O . ARG A 1 186 ? -5.314 5.665 -3.960 1.00 95.00 186 ARG A O 1
ATOM 1510 N N . GLY A 1 187 ? -7.287 4.700 -4.435 1.00 93.75 187 GLY A N 1
ATOM 1511 C CA . GLY A 1 187 ? -7.632 5.504 -5.605 1.00 93.75 187 GLY A CA 1
ATOM 1512 C C . GLY A 1 187 ? -8.215 6.887 -5.297 1.00 93.75 187 GLY A C 1
ATOM 1513 O O . GLY A 1 187 ? -8.611 7.572 -6.236 1.00 93.75 187 GLY A O 1
ATOM 1514 N N . SER A 1 188 ? -8.285 7.318 -4.031 1.00 95.81 188 SER A N 1
ATOM 1515 C CA . SER A 1 188 ? -8.829 8.634 -3.676 1.00 95.81 188 SER A CA 1
ATOM 1516 C C . SER A 1 188 ? -8.073 9.776 -4.358 1.00 95.81 188 SER A C 1
ATOM 1518 O O . SER A 1 188 ? -6.886 10.007 -4.111 1.00 95.81 188 SER A O 1
ATOM 1520 N N . GLU A 1 189 ? -8.792 10.552 -5.173 1.00 94.25 189 GLU A N 1
ATOM 1521 C CA . GLU A 1 189 ? -8.255 11.733 -5.857 1.00 94.25 189 GLU A CA 1
ATOM 1522 C C . GLU A 1 189 ? -7.762 12.794 -4.873 1.00 94.25 189 GLU A C 1
ATOM 1524 O O . GLU A 1 189 ? -6.779 13.484 -5.138 1.00 94.25 189 GLU A O 1
ATOM 1529 N N . LYS A 1 190 ? -8.409 12.897 -3.708 1.00 95.94 190 LYS A N 1
ATOM 1530 C CA . LYS A 1 190 ? -8.012 13.823 -2.650 1.00 95.94 190 LYS A CA 1
ATOM 1531 C C . LYS A 1 190 ? -6.690 13.411 -2.014 1.00 95.94 190 LYS A C 1
ATOM 1533 O O . LYS A 1 190 ? -5.812 14.253 -1.852 1.00 95.94 190 LYS A O 1
ATOM 1538 N N . VAL A 1 191 ? -6.531 12.126 -1.690 1.00 95.94 191 VAL A N 1
ATOM 1539 C CA . VAL A 1 191 ? -5.266 11.589 -1.159 1.00 95.94 191 VAL A CA 1
ATOM 1540 C C . VAL A 1 191 ? -4.152 11.780 -2.182 1.00 95.94 191 VAL A C 1
ATOM 1542 O O . VAL A 1 191 ? -3.089 12.294 -1.837 1.00 95.94 191 VAL A O 1
ATOM 1545 N N . LYS A 1 192 ? -4.416 11.451 -3.452 1.00 95.12 192 LYS A N 1
ATOM 1546 C CA . LYS A 1 192 ? -3.481 11.694 -4.552 1.00 95.12 192 LYS A CA 1
ATOM 1547 C C . LYS A 1 192 ? -3.063 13.166 -4.608 1.00 95.12 192 LYS A C 1
ATOM 1549 O O . LYS A 1 192 ? -1.872 13.445 -4.569 1.00 95.12 192 LYS A O 1
ATOM 1554 N N . ALA A 1 193 ? -4.017 14.095 -4.635 1.00 95.06 193 ALA A N 1
ATOM 1555 C CA . ALA A 1 193 ? -3.735 15.526 -4.714 1.00 95.06 193 ALA A CA 1
ATOM 1556 C C . ALA A 1 193 ? -2.885 16.038 -3.541 1.00 95.06 193 ALA A C 1
ATOM 1558 O O . ALA A 1 193 ? -2.003 16.868 -3.748 1.00 95.06 193 ALA A O 1
ATOM 1559 N N . VAL A 1 194 ? -3.120 15.548 -2.318 1.00 95.94 194 VAL A N 1
ATOM 1560 C CA . VAL A 1 194 ? -2.292 15.886 -1.147 1.00 95.94 194 VAL A CA 1
ATOM 1561 C C . VAL A 1 194 ? -0.852 15.441 -1.368 1.00 95.94 194 VAL A C 1
ATOM 1563 O O . VAL A 1 194 ? 0.060 16.255 -1.247 1.00 95.94 194 VAL A O 1
ATOM 1566 N N . TYR A 1 195 ? -0.633 14.177 -1.740 1.00 95.62 195 TYR A N 1
ATOM 1567 C CA . TYR A 1 195 ? 0.719 13.681 -1.986 1.00 95.62 195 TYR A CA 1
ATOM 1568 C C . TYR A 1 195 ? 1.409 14.410 -3.139 1.00 95.62 195 TYR A C 1
ATOM 1570 O O . TYR A 1 195 ? 2.585 14.733 -3.018 1.00 95.62 195 TYR A O 1
ATOM 1578 N N . GLU A 1 196 ? 0.704 14.701 -4.233 1.00 94.25 196 GLU A N 1
ATOM 1579 C CA . GLU A 1 196 ? 1.290 15.414 -5.374 1.00 94.25 196 GLU A CA 1
ATOM 1580 C C . GLU A 1 196 ? 1.759 16.827 -4.992 1.00 94.25 196 GLU A C 1
ATOM 1582 O O . GLU A 1 196 ? 2.818 17.264 -5.445 1.00 94.25 196 GLU A O 1
ATOM 1587 N N . GLN A 1 197 ? 1.027 17.504 -4.101 1.00 94.56 197 GLN A N 1
ATOM 1588 C CA . GLN A 1 197 ? 1.416 18.804 -3.551 1.00 94.56 197 GLN A CA 1
ATOM 1589 C C . GLN A 1 197 ? 2.608 18.699 -2.593 1.00 94.56 197 GLN A C 1
ATOM 1591 O O . GLN A 1 197 ? 3.570 19.445 -2.755 1.00 94.56 197 GLN A O 1
ATOM 1596 N N . LEU A 1 198 ? 2.589 17.755 -1.644 1.00 94.94 198 LEU A N 1
ATOM 1597 C CA . LEU A 1 198 ? 3.681 17.583 -0.675 1.00 94.94 198 LEU A CA 1
ATOM 1598 C C . LEU A 1 198 ? 4.993 17.136 -1.338 1.00 94.94 198 LEU A C 1
ATOM 1600 O O . LEU A 1 198 ? 6.066 17.593 -0.959 1.00 94.94 198 LEU A O 1
ATOM 1604 N N . TRP A 1 199 ? 4.921 16.265 -2.348 1.00 92.81 199 TRP A N 1
ATOM 1605 C CA . TRP A 1 199 ? 6.089 15.829 -3.120 1.00 92.81 199 TRP A CA 1
ATOM 1606 C C . TRP A 1 199 ? 6.471 16.788 -4.253 1.00 92.81 199 TRP A C 1
ATOM 1608 O O . TRP A 1 199 ? 7.504 16.581 -4.894 1.00 92.81 199 TRP A O 1
ATOM 1618 N N . ASN A 1 200 ? 5.636 17.793 -4.538 1.00 91.44 200 ASN A N 1
ATOM 1619 C CA . ASN A 1 200 ? 5.778 18.711 -5.667 1.00 91.44 200 ASN A CA 1
ATOM 1620 C C . ASN A 1 200 ? 6.004 17.989 -7.018 1.00 91.44 200 ASN A C 1
ATOM 1622 O O . ASN A 1 200 ? 6.860 18.368 -7.822 1.00 91.44 200 ASN A O 1
ATOM 1626 N N . ARG A 1 201 ? 5.266 16.898 -7.257 1.00 91.00 201 ARG A N 1
ATOM 1627 C CA . ARG A 1 201 ? 5.353 16.066 -8.473 1.00 91.00 201 ARG A CA 1
ATOM 1628 C C . ARG A 1 201 ? 4.080 15.245 -8.674 1.00 91.00 201 ARG A C 1
ATOM 1630 O O . ARG A 1 201 ? 3.357 14.987 -7.725 1.00 91.00 201 ARG A O 1
ATOM 1637 N N . SER A 1 202 ? 3.826 14.797 -9.902 1.00 89.75 202 SER A N 1
ATOM 1638 C CA . SER A 1 202 ? 2.594 14.066 -10.281 1.00 89.75 202 SER A CA 1
ATOM 1639 C C . SER A 1 202 ? 2.827 12.643 -10.799 1.00 89.75 202 SER A C 1
ATOM 1641 O O . SER A 1 202 ? 1.902 11.870 -11.042 1.00 89.75 202 SER A O 1
ATOM 1643 N N . ASP A 1 203 ? 4.081 12.242 -10.947 1.00 88.88 203 ASP A N 1
ATOM 1644 C CA . ASP A 1 203 ? 4.502 10.917 -11.396 1.00 88.88 203 ASP A CA 1
ATOM 1645 C C . ASP A 1 203 ? 4.587 9.910 -10.234 1.00 88.88 203 ASP A C 1
ATOM 1647 O O . ASP A 1 203 ? 5.454 9.040 -10.185 1.00 88.88 203 ASP A O 1
ATOM 1651 N N . LEU A 1 204 ? 3.643 10.008 -9.294 1.00 91.62 204 LEU A N 1
ATOM 1652 C CA . LEU A 1 204 ? 3.561 9.137 -8.127 1.00 91.62 204 LEU A CA 1
ATOM 1653 C C . LEU A 1 204 ? 2.973 7.766 -8.485 1.00 91.62 204 LEU A C 1
ATOM 1655 O O . LEU A 1 204 ? 2.165 7.620 -9.410 1.00 91.62 204 LEU A O 1
ATOM 1659 N N . TRP A 1 205 ? 3.370 6.745 -7.732 1.00 93.50 205 TRP A N 1
ATOM 1660 C CA . TRP A 1 205 ? 2.832 5.392 -7.834 1.00 93.50 205 TRP A CA 1
ATOM 1661 C C . TRP A 1 205 ? 2.121 5.031 -6.538 1.00 93.50 205 TRP A C 1
ATOM 1663 O O . TRP A 1 205 ? 2.711 5.082 -5.463 1.00 93.50 205 TRP A O 1
ATOM 1673 N N . VAL A 1 206 ? 0.847 4.662 -6.653 1.00 93.38 206 VAL A N 1
ATOM 1674 C CA . VAL A 1 206 ? 0.053 4.213 -5.509 1.00 93.38 206 VAL A CA 1
ATOM 1675 C C . VAL A 1 206 ? 0.464 2.787 -5.161 1.00 93.38 206 VAL A C 1
ATOM 1677 O O . VAL A 1 206 ? 0.256 1.865 -5.960 1.00 93.38 206 VAL A O 1
ATOM 1680 N N . ASN A 1 207 ? 1.060 2.618 -3.984 1.00 92.06 207 ASN A N 1
ATOM 1681 C CA . ASN A 1 207 ? 1.503 1.323 -3.491 1.00 92.06 207 ASN A CA 1
ATOM 1682 C C . ASN A 1 207 ? 0.319 0.412 -3.133 1.00 92.06 207 ASN A C 1
ATOM 1684 O O . ASN A 1 207 ? -0.795 0.858 -2.870 1.00 92.06 207 ASN A O 1
ATOM 1688 N N . THR A 1 208 ? 0.566 -0.897 -3.120 1.00 93.50 208 THR A N 1
ATOM 1689 C CA . THR A 1 208 ? -0.374 -1.879 -2.565 1.00 93.50 208 THR A CA 1
ATOM 1690 C C . THR A 1 208 ? 0.168 -2.348 -1.222 1.00 93.50 208 THR A C 1
ATOM 1692 O O . THR A 1 208 ? 1.076 -3.172 -1.182 1.00 93.50 208 THR A O 1
ATOM 1695 N N . ASP A 1 209 ? -0.356 -1.811 -0.121 1.00 92.62 209 ASP A N 1
ATOM 1696 C CA . ASP A 1 209 ? 0.072 -2.192 1.232 1.00 92.62 209 ASP A CA 1
ATOM 1697 C C . ASP A 1 209 ? -1.066 -2.817 2.050 1.00 92.62 209 ASP A C 1
ATOM 1699 O O . ASP A 1 209 ? -2.240 -2.737 1.688 1.00 92.62 209 ASP A O 1
ATOM 1703 N N . LYS A 1 210 ? -0.686 -3.483 3.135 1.00 93.62 210 LYS A N 1
ATOM 1704 C CA . LYS A 1 210 ? -1.548 -4.128 4.125 1.00 93.62 210 LYS A CA 1
ATOM 1705 C C . LYS A 1 210 ? -2.369 -3.114 4.931 1.00 93.62 210 LYS A C 1
ATOM 1707 O O . LYS A 1 210 ? -2.142 -1.909 4.860 1.00 93.62 210 LYS A O 1
ATOM 1712 N N . VAL A 1 211 ? -3.304 -3.623 5.725 1.00 96.69 211 VAL A N 1
ATOM 1713 C CA . VAL A 1 211 ? -4.138 -2.833 6.648 1.00 96.69 211 VAL A CA 1
ATOM 1714 C C . VAL A 1 211 ? -3.808 -3.163 8.100 1.00 96.69 211 VAL A C 1
ATOM 1716 O O . VAL A 1 211 ? -3.105 -4.135 8.373 1.00 96.69 211 VAL A O 1
ATOM 1719 N N . GLY A 1 212 ? -4.274 -2.331 9.029 1.00 95.44 212 GLY A N 1
ATOM 1720 C CA . GLY A 1 212 ? -4.052 -2.510 10.461 1.00 95.44 212 GLY A CA 1
ATOM 1721 C C . GLY A 1 212 ? -5.313 -2.967 11.191 1.00 95.44 212 GLY A C 1
ATOM 1722 O O . GLY A 1 212 ? -6.410 -2.529 10.858 1.00 95.44 212 GLY A O 1
ATOM 1723 N N . PHE A 1 213 ? -5.140 -3.807 12.207 1.00 95.62 213 PHE A N 1
ATOM 1724 C CA . PHE A 1 213 ? -6.129 -4.065 13.249 1.00 95.62 213 PHE A CA 1
ATOM 1725 C C . PHE A 1 213 ? -5.408 -4.069 14.599 1.00 95.62 213 PHE A C 1
ATOM 1727 O O . PHE A 1 213 ? -4.482 -4.854 14.813 1.00 95.62 213 PHE A O 1
ATOM 1734 N N . ASN A 1 214 ? -5.801 -3.159 15.488 1.00 93.56 214 ASN A N 1
ATOM 1735 C CA . ASN A 1 214 ? -5.194 -2.996 16.803 1.00 93.56 214 ASN A CA 1
ATOM 1736 C C . ASN A 1 214 ? -6.304 -2.835 17.853 1.00 93.56 214 ASN A C 1
ATOM 1738 O O . ASN A 1 214 ? -6.819 -1.726 17.993 1.00 93.56 214 ASN A O 1
ATOM 1742 N N . PRO A 1 215 ? -6.708 -3.916 18.543 1.00 92.94 215 PRO A N 1
ATOM 1743 C CA . PRO A 1 215 ? -7.714 -3.820 19.593 1.00 92.94 215 PRO A CA 1
ATOM 1744 C C . PRO A 1 215 ? -7.132 -3.137 20.846 1.00 92.94 215 PRO A C 1
ATOM 1746 O O . PRO A 1 215 ? -5.904 -3.103 20.999 1.00 92.94 215 PRO A O 1
ATOM 1749 N N . PRO A 1 216 ? -7.982 -2.629 21.759 1.00 92.12 216 PRO A N 1
ATOM 1750 C CA . PRO A 1 216 ? -7.539 -2.040 23.019 1.00 92.12 216 PRO A CA 1
ATOM 1751 C C . PRO A 1 216 ? -6.646 -2.987 23.828 1.00 92.12 216 PRO A C 1
ATOM 1753 O O . PRO A 1 216 ? -6.840 -4.208 23.824 1.00 92.12 216 PRO A O 1
ATOM 1756 N N . GLU A 1 217 ? -5.672 -2.430 24.544 1.00 92.50 217 GLU A N 1
ATOM 1757 C CA . GLU A 1 217 ? -4.862 -3.213 25.474 1.00 92.50 217 GLU A CA 1
ATOM 1758 C C . GLU A 1 217 ? -5.674 -3.675 26.689 1.00 92.50 217 GLU A C 1
ATOM 1760 O O . GLU A 1 217 ? -6.571 -2.985 27.165 1.00 92.50 217 GLU A O 1
ATOM 1765 N N . ASN A 1 218 ? -5.306 -4.829 27.240 1.00 93.00 218 ASN A N 1
ATOM 1766 C CA . ASN A 1 218 ? -5.842 -5.341 28.499 1.00 93.00 218 ASN A CA 1
ATOM 1767 C C . ASN A 1 218 ? -4.747 -6.106 29.273 1.00 93.00 218 ASN A C 1
ATOM 1769 O O . ASN A 1 218 ? -3.552 -5.975 28.976 1.00 93.00 218 ASN A O 1
ATOM 1773 N N . ASP A 1 219 ? -5.130 -6.884 30.286 1.00 94.00 219 ASP A N 1
ATOM 1774 C CA . ASP A 1 219 ? -4.195 -7.675 31.104 1.00 94.00 219 ASP A CA 1
ATOM 1775 C C . ASP A 1 219 ? -3.500 -8.801 30.317 1.00 94.00 219 ASP A C 1
ATOM 1777 O O . ASP A 1 219 ? -2.451 -9.305 30.723 1.00 94.00 219 ASP A O 1
ATOM 1781 N N . HIS A 1 220 ? -4.059 -9.194 29.172 1.00 91.06 220 HIS A N 1
ATOM 1782 C CA . HIS A 1 220 ? -3.617 -10.328 28.358 1.00 91.06 220 HIS A CA 1
ATOM 1783 C C . HIS A 1 220 ? -3.132 -9.926 26.956 1.00 91.06 220 HIS A C 1
ATOM 1785 O O . HIS A 1 220 ? -2.469 -10.715 26.276 1.00 91.06 220 HIS A O 1
ATOM 1791 N N . TYR A 1 221 ? -3.419 -8.699 26.525 1.00 92.06 221 TYR A N 1
ATOM 1792 C CA . TYR A 1 221 ? -3.038 -8.158 25.231 1.00 92.06 221 TYR A CA 1
ATOM 1793 C C . TYR A 1 221 ? -2.351 -6.804 25.393 1.00 92.06 221 TYR A C 1
ATOM 1795 O O . TYR A 1 221 ? -2.915 -5.861 25.941 1.00 92.06 221 TYR A O 1
ATOM 1803 N N . LYS A 1 222 ? -1.124 -6.722 24.880 1.00 92.69 222 LYS A N 1
ATOM 1804 C CA . LYS A 1 222 ? -0.317 -5.501 24.799 1.00 92.69 222 LYS A CA 1
ATOM 1805 C C . LYS A 1 222 ? -0.012 -5.192 23.349 1.00 92.69 222 LYS A C 1
ATOM 1807 O O . LYS A 1 222 ? 0.048 -6.124 22.541 1.00 92.69 222 LYS A O 1
ATOM 1812 N N . PHE A 1 223 ? 0.202 -3.918 23.034 1.00 91.19 223 PHE A N 1
ATOM 1813 C CA . PHE A 1 223 ? 0.554 -3.478 21.695 1.00 91.19 223 PHE A CA 1
ATOM 1814 C C . PHE A 1 223 ? 1.728 -4.288 21.131 1.00 91.19 223 PHE A C 1
ATOM 1816 O O . PHE A 1 223 ? 2.761 -4.474 21.775 1.00 91.19 223 PHE A O 1
ATOM 1823 N N . ARG A 1 224 ? 1.549 -4.793 19.906 1.00 89.31 224 ARG A N 1
ATOM 1824 C CA . ARG A 1 224 ? 2.515 -5.669 19.212 1.00 89.31 224 ARG A CA 1
ATOM 1825 C C . ARG A 1 224 ? 3.144 -5.015 17.983 1.00 89.31 224 ARG A C 1
ATOM 1827 O O . ARG A 1 224 ? 3.682 -5.717 17.126 1.00 89.31 224 ARG A O 1
ATOM 1834 N N . GLY A 1 225 ? 3.006 -3.700 17.848 1.00 85.75 225 GLY A N 1
ATOM 1835 C CA . GLY A 1 225 ? 3.684 -2.934 16.810 1.00 85.75 225 GLY A CA 1
ATOM 1836 C C . GLY A 1 225 ? 5.089 -2.504 17.231 1.00 85.75 225 GLY A C 1
ATOM 1837 O O . GLY A 1 225 ? 5.591 -2.850 18.301 1.00 85.75 225 GLY A O 1
ATOM 1838 N N . THR A 1 226 ? 5.733 -1.739 16.360 1.00 85.00 226 THR A N 1
ATOM 1839 C CA . THR A 1 226 ? 6.997 -1.068 16.656 1.00 85.00 226 THR A CA 1
ATOM 1840 C C . THR A 1 226 ? 6.747 0.136 17.563 1.00 85.00 226 THR A C 1
ATOM 1842 O O . THR A 1 226 ? 5.787 0.877 17.367 1.00 85.00 226 THR A O 1
ATOM 1845 N N . GLY A 1 227 ? 7.610 0.330 18.567 1.00 87.12 227 GLY A N 1
ATOM 1846 C CA . GLY A 1 227 ? 7.621 1.552 19.380 1.00 87.12 227 GLY A CA 1
ATOM 1847 C C . GLY A 1 227 ? 8.069 2.773 18.566 1.00 87.12 227 GLY A C 1
ATOM 1848 O O . GLY A 1 227 ? 8.059 2.745 17.338 1.00 87.12 227 GLY A O 1
ATOM 1849 N N . LEU A 1 228 ? 8.510 3.845 19.227 1.00 92.25 228 LEU A N 1
ATOM 1850 C CA . LEU A 1 228 ? 9.024 5.032 18.533 1.00 92.25 228 LEU A CA 1
ATOM 1851 C C . LEU A 1 228 ? 10.162 4.665 17.561 1.00 92.25 228 LEU A C 1
ATOM 1853 O O . LEU A 1 228 ? 11.164 4.074 17.968 1.00 92.25 228 LEU A O 1
ATOM 1857 N N . HIS A 1 229 ? 10.007 5.020 16.286 1.00 91.75 229 HIS A N 1
ATOM 1858 C CA . HIS A 1 229 ? 10.982 4.745 15.231 1.00 91.75 229 HIS A CA 1
ATOM 1859 C C . HIS A 1 229 ? 10.902 5.786 14.110 1.00 91.75 229 HIS A C 1
ATOM 1861 O O . HIS A 1 229 ? 9.990 6.609 14.075 1.00 91.75 229 HIS A O 1
ATOM 1867 N N . TRP A 1 230 ? 11.878 5.724 13.203 1.00 91.06 230 TRP A N 1
ATOM 1868 C CA . TRP A 1 230 ? 11.922 6.504 11.972 1.00 91.06 230 TRP A CA 1
ATOM 1869 C C . TRP A 1 230 ? 11.782 5.560 10.780 1.00 91.06 230 TRP A C 1
ATOM 1871 O O . TRP A 1 230 ? 12.526 4.584 10.682 1.00 91.06 230 TRP A O 1
ATOM 1881 N N . ASP A 1 231 ? 10.868 5.875 9.864 1.00 88.88 231 ASP A N 1
ATOM 1882 C CA . ASP A 1 231 ? 10.651 5.108 8.624 1.00 88.88 231 ASP A CA 1
ATOM 1883 C C . ASP A 1 231 ? 11.686 5.421 7.532 1.00 88.88 231 ASP A C 1
ATOM 1885 O O . ASP A 1 231 ? 11.674 4.842 6.444 1.00 88.88 231 ASP A O 1
ATOM 1889 N N . VAL A 1 232 ? 12.603 6.344 7.820 1.00 88.75 232 VAL A N 1
ATOM 1890 C CA . VAL A 1 232 ? 13.641 6.811 6.908 1.00 88.75 232 VAL A CA 1
ATOM 1891 C C . VAL A 1 232 ? 15.008 6.772 7.586 1.00 88.75 232 VAL A C 1
ATOM 1893 O O . VAL A 1 232 ? 15.121 6.873 8.809 1.00 88.75 232 VAL A O 1
ATOM 1896 N N . SER A 1 233 ? 16.063 6.624 6.781 1.00 87.44 233 SER A N 1
ATOM 1897 C CA . SER A 1 233 ? 17.433 6.791 7.265 1.00 87.44 233 SER A CA 1
ATOM 1898 C C . SER A 1 233 ? 17.634 8.201 7.821 1.00 87.44 233 SER A C 1
ATOM 1900 O O . SER A 1 233 ? 17.219 9.179 7.202 1.00 87.44 233 SER A O 1
ATOM 1902 N N . LEU A 1 234 ? 18.315 8.300 8.963 1.00 91.06 234 LEU A N 1
ATOM 1903 C CA . LEU A 1 234 ? 18.724 9.575 9.559 1.00 91.06 234 LEU A CA 1
ATOM 1904 C C . LEU A 1 234 ? 20.131 10.017 9.122 1.00 91.06 234 LEU A C 1
ATOM 1906 O O . LEU A 1 234 ? 20.654 11.014 9.627 1.00 91.06 234 LEU A O 1
ATOM 1910 N N . GLU A 1 235 ? 20.761 9.275 8.207 1.00 91.94 235 GLU A N 1
ATOM 1911 C CA . GLU A 1 235 ? 22.018 9.691 7.589 1.00 91.94 235 GLU A CA 1
ATOM 1912 C C . GLU A 1 235 ? 21.808 10.980 6.789 1.00 91.94 235 GLU A C 1
ATOM 1914 O O . GLU A 1 235 ? 20.839 11.117 6.047 1.00 91.94 235 GLU A O 1
ATOM 1919 N N . GLN A 1 236 ? 22.715 11.942 6.964 1.00 92.38 236 GLN A N 1
ATOM 1920 C CA . GLN A 1 236 ? 22.599 13.253 6.333 1.00 92.38 236 GLN A CA 1
ATOM 1921 C C . GLN A 1 236 ? 23.130 13.228 4.886 1.00 92.38 236 GLN A C 1
ATOM 1923 O O . GLN A 1 236 ? 24.204 12.668 4.653 1.00 92.38 236 GLN A O 1
ATOM 1928 N N . PRO A 1 237 ? 22.454 13.896 3.930 1.00 90.94 237 PRO A N 1
ATOM 1929 C CA . PRO A 1 237 ? 21.176 14.591 4.103 1.00 90.94 237 PRO A CA 1
ATOM 1930 C C . PRO A 1 237 ? 20.012 13.600 4.258 1.00 90.94 237 PRO A C 1
ATOM 1932 O O . PRO A 1 237 ? 19.896 12.667 3.464 1.00 90.94 237 PRO A O 1
ATOM 1935 N N . ILE A 1 238 ? 19.138 13.831 5.250 1.00 90.06 238 ILE A N 1
ATOM 1936 C CA . ILE A 1 238 ? 17.942 12.995 5.446 1.00 90.06 238 ILE A CA 1
ATOM 1937 C C . ILE A 1 238 ? 17.092 13.090 4.175 1.00 90.06 238 ILE A C 1
ATOM 1939 O O . ILE A 1 238 ? 16.706 14.201 3.791 1.00 90.06 238 ILE A O 1
ATOM 1943 N N . PRO A 1 239 ? 16.802 11.968 3.497 1.00 88.75 239 PRO A N 1
ATOM 1944 C CA . PRO A 1 239 ? 16.007 12.017 2.287 1.00 88.75 239 PRO A CA 1
ATOM 1945 C C . PRO A 1 239 ? 14.559 12.358 2.638 1.00 88.75 239 PRO A C 1
ATOM 1947 O O . PRO A 1 239 ? 14.022 11.902 3.648 1.00 88.75 239 PRO A O 1
ATOM 1950 N N . PHE A 1 240 ? 13.906 13.139 1.778 1.00 89.69 240 PHE A N 1
ATOM 1951 C CA . PHE A 1 240 ? 12.479 13.387 1.931 1.00 89.69 240 PHE A CA 1
ATOM 1952 C C . PHE A 1 240 ? 11.707 12.075 1.755 1.00 89.69 240 PHE A C 1
ATOM 1954 O O . PHE A 1 240 ? 11.820 11.398 0.731 1.00 89.69 240 PHE A O 1
ATOM 1961 N N . GLY A 1 241 ? 10.916 11.728 2.762 1.00 89.19 241 GLY A N 1
ATOM 1962 C CA . GLY A 1 241 ? 10.027 10.581 2.761 1.00 89.19 241 GLY A CA 1
ATOM 1963 C C . GLY A 1 241 ? 8.800 10.910 3.593 1.00 89.19 241 GLY A C 1
ATOM 1964 O O . GLY A 1 241 ? 8.904 11.521 4.652 1.00 89.19 241 GLY A O 1
ATOM 1965 N N . THR A 1 242 ? 7.630 10.520 3.103 1.00 91.50 242 THR A N 1
ATOM 1966 C CA . THR A 1 242 ? 6.371 10.678 3.829 1.00 91.50 242 THR A CA 1
ATOM 1967 C C . THR A 1 242 ? 5.557 9.399 3.722 1.00 91.50 242 THR A C 1
ATOM 1969 O O . THR A 1 242 ? 5.545 8.733 2.684 1.00 91.50 242 THR A O 1
ATOM 1972 N N . GLN A 1 243 ? 4.869 9.075 4.809 1.00 91.88 243 GLN A N 1
ATOM 1973 C CA . GLN A 1 243 ? 3.928 7.975 4.911 1.00 91.88 243 GLN A CA 1
ATOM 1974 C C . GLN A 1 243 ? 2.577 8.525 5.366 1.00 91.88 243 GLN A C 1
ATOM 1976 O O . GLN A 1 243 ? 2.503 9.516 6.088 1.00 91.88 243 GLN A O 1
ATOM 1981 N N . GLY A 1 244 ? 1.500 7.886 4.917 1.00 93.19 2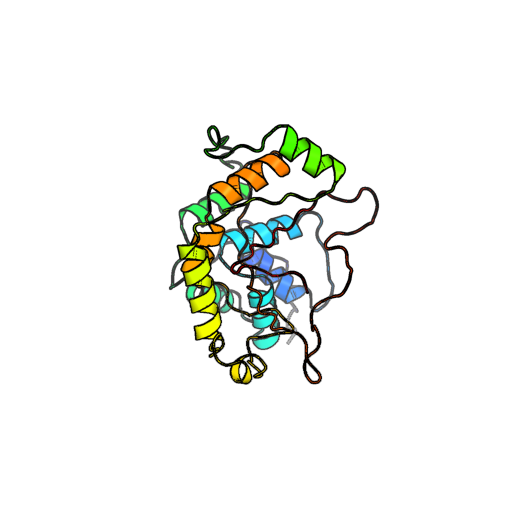44 GLY A N 1
ATOM 1982 C CA . GLY A 1 244 ? 0.142 8.215 5.333 1.00 93.19 244 GLY A CA 1
ATOM 1983 C C . GLY A 1 244 ? -0.487 7.057 6.080 1.00 93.19 244 GLY A C 1
ATOM 1984 O O . GLY A 1 244 ? -0.275 5.894 5.740 1.00 93.19 244 GLY A O 1
ATOM 1985 N N . ILE A 1 245 ? -1.292 7.398 7.080 1.00 94.94 245 ILE A N 1
ATOM 1986 C CA . ILE A 1 245 ? -2.148 6.462 7.800 1.00 94.94 245 ILE A CA 1
ATOM 1987 C C . ILE A 1 245 ? -3.584 6.920 7.575 1.00 94.94 245 ILE A C 1
ATOM 1989 O O . ILE A 1 245 ? -3.948 8.047 7.911 1.00 94.94 245 ILE A O 1
ATOM 1993 N N . LEU A 1 246 ? -4.394 6.047 6.980 1.00 96.50 246 LEU A N 1
ATOM 1994 C CA . LEU A 1 246 ? -5.824 6.276 6.829 1.00 96.50 246 LEU A CA 1
ATOM 1995 C C . LEU A 1 246 ? -6.553 5.644 8.014 1.00 96.50 246 LEU A C 1
ATOM 1997 O O . LEU A 1 246 ? -6.641 4.421 8.108 1.00 96.50 246 LEU A O 1
ATOM 2001 N N . TYR A 1 247 ? -7.092 6.481 8.897 1.00 96.25 247 TYR A N 1
ATOM 2002 C CA . TYR A 1 247 ? -7.982 6.029 9.962 1.00 96.25 247 TYR A CA 1
ATOM 2003 C C . TYR A 1 247 ? -9.340 5.645 9.370 1.00 96.25 247 TYR A C 1
ATOM 2005 O O . TYR A 1 247 ? -9.991 6.457 8.711 1.00 96.25 247 TYR A O 1
ATOM 2013 N N . LEU A 1 248 ? -9.740 4.389 9.583 1.00 96.75 248 LEU A N 1
ATOM 2014 C CA . LEU A 1 248 ? -11.012 3.847 9.091 1.00 96.75 248 LEU A CA 1
ATOM 2015 C C . LEU A 1 248 ? -12.150 4.014 10.104 1.00 96.75 248 LEU A C 1
ATOM 2017 O O . LEU A 1 248 ? -13.314 4.079 9.720 1.00 96.75 248 LEU A O 1
ATOM 2021 N N . THR A 1 249 ? -11.814 4.106 11.386 1.00 93.06 249 THR A N 1
ATOM 2022 C CA . THR A 1 249 ? -12.746 4.342 12.488 1.00 93.06 249 THR A CA 1
ATOM 2023 C C . THR A 1 249 ? -12.311 5.567 13.273 1.00 93.06 249 THR A C 1
ATOM 2025 O O . THR A 1 249 ? -11.133 5.942 13.266 1.00 93.06 249 THR A O 1
ATOM 2028 N N . ASP A 1 250 ? -13.258 6.177 13.983 1.00 89.62 250 ASP A N 1
ATOM 2029 C CA . ASP A 1 250 ? -12.906 7.159 15.000 1.00 89.62 250 ASP A CA 1
ATOM 2030 C C . ASP A 1 250 ? -12.010 6.484 16.047 1.00 89.62 250 ASP A C 1
ATOM 2032 O O . ASP A 1 250 ? -12.219 5.332 16.426 1.00 89.62 250 ASP A O 1
ATOM 2036 N N . THR A 1 251 ? -10.963 7.191 16.461 1.00 80.50 251 THR A N 1
ATOM 2037 C CA . THR A 1 251 ? -10.012 6.723 17.471 1.00 80.50 251 THR A CA 1
ATOM 2038 C C . THR A 1 251 ? -10.120 7.682 18.645 1.00 80.50 251 THR A C 1
ATOM 2040 O O . THR A 1 251 ? -9.704 8.838 18.541 1.00 80.50 251 THR A O 1
ATOM 2043 N N . SER A 1 252 ? -10.772 7.243 19.721 1.00 76.88 252 SER A N 1
ATOM 2044 C CA . SER A 1 252 ? -10.846 8.013 20.962 1.00 76.88 252 SER A CA 1
ATOM 2045 C C . SER A 1 252 ? -9.458 8.140 21.584 1.00 76.88 252 SER A C 1
ATOM 2047 O O . SER A 1 252 ? -8.623 7.255 21.418 1.00 76.88 252 SER A O 1
ATOM 2049 N N . SER A 1 253 ? -9.214 9.237 22.298 1.00 75.06 253 SER A N 1
ATOM 2050 C CA . SER A 1 253 ? -8.075 9.293 23.212 1.00 75.06 253 SER A CA 1
ATOM 2051 C C . SER A 1 253 ? -8.276 8.279 24.334 1.00 75.06 253 SER A C 1
ATOM 2053 O O . SER A 1 253 ? -9.399 8.165 24.836 1.00 75.06 253 SER A O 1
ATOM 2055 N N . ASP A 1 254 ? -7.195 7.613 24.724 1.00 57.28 254 ASP A N 1
ATOM 2056 C CA . ASP A 1 254 ? -7.129 6.842 25.968 1.00 57.28 254 ASP A CA 1
ATOM 2057 C C . ASP A 1 254 ? -7.192 7.758 27.205 1.00 57.28 254 ASP A C 1
ATOM 2059 O O . ASP A 1 254 ? -6.686 8.908 27.128 1.00 57.28 254 ASP A O 1
#

Sequence (254 aa):
MNKSLLIAEIATSDEVGKLGLMHLKRYWSKLYLSTNKRCMIPEEPGLDNALLSAAGIGIYQVSKYFYEKRPSFAQFEDWVLALNDGQLDKERTNRFNSLFSGSADMKRNGPHLYTLSSEDLRFWDENGYLIVRNAVPKEDCKAAVDAICEFLQIDLEDENTWYLAHKSLQGIMVQLFQHPVLQRNRGSEKVKAVYEQLWNRSDLWVNTDKVGFNPPENDHYKFRGTGLHWDVSLEQPIPFGTQGILYLTDTSSD

Mean predicted aligned error: 6.23 Å

Foldseek 3Di:
DDPPPPPQDQDAQCDDDPQNFGCLSNLLSCLLNCVVPPPDDPPVVVLVQLSQLQLQHAPVVVVVCCVVPVDDSVVVVVVSCVLVVNHGDPVSRVCSVCVVVVNNPQPPDDDQPDDQDPVQVVCCVVPVDGDDPCLDPLVLLVVVVVVQCVVQVHDPVDPVSQPDDDPQQDQFWGVDWSPVSVVVSLVRSSVLNVVCVVVVGNSDRRGTGTAGDDDDDDPVDDRRDDDDDDPFDPPPPTDDDDDDDDDSDDDDDD

Radius of gyration: 20.73 Å; Cα contacts (8 Å, |Δi|>4): 233; chains: 1; bounding box: 51×62×55 Å

Secondary structure (DSSP, 8-state):
--------PPPPTT---TT--TTHHHHHHHHHHTTS-----TTHHHHHHHHHHHHT--HHHHHHHHHHH---HHHHHHHHHHHTTT---HHHHHHHHTTTTT--------S-SS---HHHHHHHHHHS----TTSS-HHHHHHHHHHHHHHHT--TT-GGGTT---TTEETTEE-----HHHHHHHT-HHHHHHHHHHTT-S--------EE--PPP-SS----S--S--SS--SSSPPP--------S-----

pLDDT: mean 88.94, std 14.22, range [31.33, 98.5]

Solvent-accessible surface area (backbone atoms only — not comparable to full-atom values): 16013 Å² total; per-residue (Å²): 134,86,78,75,78,72,76,80,68,68,47,52,50,81,48,54,64,97,80,66,40,46,36,51,47,18,54,50,36,44,66,70,53,41,81,80,53,82,76,82,61,85,79,44,67,62,54,51,51,43,47,30,21,46,65,62,39,32,73,65,59,53,54,51,47,46,72,77,60,64,62,54,72,70,57,44,54,53,51,52,25,64,70,40,85,69,49,78,57,64,66,47,38,51,60,56,42,19,71,75,69,81,60,56,79,78,68,75,73,68,88,63,97,46,77,82,49,75,65,53,50,51,44,28,74,75,66,77,53,80,88,72,77,78,50,56,60,69,70,54,26,46,51,39,50,52,52,50,25,64,75,68,66,38,48,96,91,39,75,83,39,65,78,59,89,46,100,51,50,57,64,33,39,30,77,55,55,75,49,68,53,52,51,52,58,70,63,24,66,50,50,50,32,50,52,28,60,77,68,71,48,77,90,75,66,66,69,32,60,64,44,78,58,78,75,84,70,58,100,88,42,70,90,57,66,84,74,98,79,71,102,60,70,82,59,84,80,58,71,94,78,87,85,86,82,83,79,60,62,91,77,78,85,131